Protein AF-A0AAD5QTD5-F1 (afdb_monomer_lite)

pLDDT: mean 79.54, std 21.6, range [30.56, 98.38]

Organism: Parelaphostrongylus tenuis (NCBI:txid148309)

Secondary structure (DSSP, 8-state):
--HHHHHHHHHHHHHTT----------GGGGSSGGG-----------------PPP---HHHHHHHSSSS-TTS-GGGEEEEEEEEEE-TTPPPGGG-EE-TT-BEEE--GGGTTT--TTPEEEEETTEE--SHHHHHHHHHHHHHT-S-EEEEEEEEEE--EEEE-GGG--S-TTTS-SS-EEEEEEEEE--TT-B--EEEEEETTEEEEEEE--STTBHHHHH--TT-EEEEETTEE--SHHHHHHHHHHHHH----TTS--SEEEEEEEEE-SHHHHHHHHHHHHS-----------HHHHHHHHHHTT-

InterPro domains:
  IPR040264 Uncharacterized protein T15H9.4-like [PTHR31327] (109-308)

Foldseek 3Di:
DVVVVVVVVVVCVVPPPPDDDDDDDDDPVVVPPPPPDDDDDDDDDDDDDPDDPPDPQFDVQVQQQVPAWDGPLADPVQKDKDKDKAWAAFLDDDLVQFDAHFNQFTCGDRPSPPVPDAHRWRWQDKDPDGDDTPVSVSVVRVVVNVVRHGDIIMTMTMDGNFKDWDDPVPDLFDPVQDDPDDWTKIWGKFAQYPPADCQFDWAADPQKIFTLDGHPDRRHSCVNNDDHLKIWQDKPSHGGRGPVRVVVSVCCLCPVRDPVPDHDNIITTMIIGDDDPVSVVVSVVVSPPPPPPCPPPPDPVVVVVVVVVVVVD

Radius of gyration: 24.79 Å; chains: 1; bounding box: 62×68×76 Å

Sequence (313 aa):
MDDCRAAKERMEYVLGSAQLMKTDRPTIHAWLCASLHMGKDFTECEHDTNEAAPRAQFNPLAAFEQENGLPNFIPKNLIEEHTFSIECAAEEPDTKQFKLTNGCLLVEVPVFMHPPMEFGDHIIGINDEHVEDRIHFHRLIRFLAAQKKHQRIRFTVQRVISSVPISKSRLTVPKELISKQHCDYFKNTMIFYPRSSLGTNIKSVNGKVYVMTTDNGFNSIARRAFYIGDALLSVNDTPCTSTKQASKLLLDALKTKGIKDLMAVQARVIVERPVNPAAIAIVKAVLYMKTANVMDPKMPDDVVAICKFVENV

Structure (mmCIF, N/CA/C/O backbone):
data_AF-A0AAD5QTD5-F1
#
_entry.id   AF-A0AAD5QTD5-F1
#
loop_
_atom_site.group_PDB
_atom_site.id
_atom_site.type_symbol
_atom_site.label_atom_id
_atom_site.label_alt_id
_atom_site.label_comp_id
_atom_site.label_asym_id
_atom_site.label_entity_id
_atom_site.label_seq_id
_atom_site.pdbx_PDB_ins_code
_atom_site.Cartn_x
_atom_site.Cartn_y
_atom_site.Cartn_z
_atom_site.occupancy
_atom_site.B_iso_or_equiv
_atom_site.auth_seq_id
_atom_site.auth_comp_id
_atom_site.auth_asym_id
_atom_site.auth_atom_id
_atom_site.pdbx_PDB_model_num
ATOM 1 N N . MET A 1 1 ? -11.846 -30.072 -11.469 1.00 42.34 1 MET A N 1
ATOM 2 C CA . MET A 1 1 ? -12.678 -29.043 -12.137 1.00 42.34 1 MET A CA 1
ATOM 3 C C . MET A 1 1 ? -13.457 -28.179 -11.141 1.00 42.34 1 MET A C 1
ATOM 5 O O . MET A 1 1 ? -13.936 -27.127 -11.544 1.00 42.34 1 MET A O 1
ATOM 9 N N . ASP A 1 2 ? -13.510 -28.541 -9.853 1.00 36.88 2 ASP A N 1
ATOM 10 C CA . ASP A 1 2 ? -14.234 -27.770 -8.830 1.00 36.88 2 ASP A CA 1
ATOM 11 C C . ASP A 1 2 ? -13.499 -26.511 -8.323 1.00 36.88 2 ASP A C 1
ATOM 13 O O . ASP A 1 2 ? -14.149 -25.535 -7.954 1.00 36.88 2 ASP A O 1
ATOM 17 N N . ASP A 1 3 ? -12.166 -26.445 -8.430 1.00 41.56 3 ASP A N 1
ATOM 18 C CA . ASP A 1 3 ? -11.388 -25.269 -7.993 1.00 41.56 3 ASP A CA 1
ATOM 19 C C . ASP A 1 3 ? -11.552 -24.027 -8.890 1.00 41.56 3 ASP A C 1
ATOM 21 O O . ASP A 1 3 ? -11.431 -22.891 -8.427 1.00 41.56 3 ASP A O 1
ATOM 25 N N . CYS A 1 4 ? -11.908 -24.198 -10.170 1.00 36.94 4 CYS A N 1
ATOM 26 C CA . CYS A 1 4 ? -12.161 -23.061 -11.065 1.00 36.94 4 CYS A CA 1
ATOM 27 C C . CYS A 1 4 ? -13.512 -22.379 -10.797 1.00 36.94 4 CYS A C 1
ATOM 29 O O . CYS A 1 4 ? -13.683 -21.209 -11.144 1.00 36.94 4 CYS A O 1
ATOM 31 N N . ARG A 1 5 ? -14.470 -23.072 -10.165 1.00 35.91 5 ARG A N 1
ATOM 32 C CA . ARG A 1 5 ? -15.803 -22.516 -9.882 1.00 35.91 5 ARG A CA 1
ATOM 33 C C . ARG A 1 5 ? -15.760 -21.539 -8.706 1.00 35.91 5 ARG A C 1
ATOM 35 O O . ARG A 1 5 ? -16.307 -20.445 -8.808 1.00 35.91 5 ARG A O 1
ATOM 42 N N . ALA A 1 6 ? -14.993 -21.873 -7.667 1.00 43.75 6 ALA A N 1
ATOM 43 C CA . ALA A 1 6 ? -14.772 -21.006 -6.509 1.00 43.75 6 ALA A CA 1
ATOM 44 C C . ALA A 1 6 ? -13.969 -19.733 -6.855 1.00 43.75 6 ALA A C 1
ATOM 46 O O . ALA A 1 6 ? -14.203 -18.669 -6.282 1.00 43.75 6 ALA A O 1
ATOM 47 N N . ALA A 1 7 ? -13.045 -19.812 -7.820 1.00 39.84 7 ALA A N 1
ATOM 48 C CA . ALA A 1 7 ? -12.311 -18.644 -8.314 1.00 39.84 7 ALA A CA 1
ATOM 49 C C . ALA A 1 7 ? -13.196 -17.708 -9.162 1.00 39.84 7 ALA A C 1
ATOM 51 O O . ALA A 1 7 ? -13.079 -16.486 -9.057 1.00 39.84 7 ALA A O 1
ATOM 52 N N . LYS A 1 8 ? -14.126 -18.265 -9.951 1.00 35.66 8 LYS A N 1
ATOM 53 C CA . LYS A 1 8 ? -15.055 -17.489 -10.785 1.00 35.66 8 LYS A CA 1
ATOM 54 C C . LYS A 1 8 ? -16.106 -16.742 -9.951 1.00 35.66 8 LYS A C 1
ATOM 56 O O . LYS A 1 8 ? -16.348 -15.565 -10.207 1.00 35.66 8 LYS A O 1
ATOM 61 N N . GLU A 1 9 ? -16.628 -17.359 -8.888 1.00 41.44 9 GLU A N 1
ATOM 62 C CA . GLU A 1 9 ? -17.546 -16.697 -7.941 1.00 41.44 9 GLU A CA 1
ATOM 63 C C . GLU A 1 9 ? -16.862 -15.578 -7.128 1.00 41.44 9 GLU A C 1
ATOM 65 O O . GLU A 1 9 ? -17.495 -14.578 -6.790 1.00 41.44 9 GLU A O 1
ATOM 70 N N . ARG A 1 10 ? -15.545 -15.677 -6.876 1.00 46.78 10 ARG A N 1
ATOM 71 C CA . ARG A 1 10 ? -14.758 -14.589 -6.261 1.00 46.78 10 ARG A CA 1
ATOM 72 C C . ARG A 1 10 ? -14.540 -13.394 -7.198 1.00 46.78 10 ARG A C 1
ATOM 74 O O . ARG A 1 10 ? -14.437 -12.272 -6.708 1.00 46.78 10 ARG A O 1
ATOM 81 N N . MET A 1 11 ? -14.490 -13.608 -8.516 1.00 33.88 11 MET A N 1
ATOM 82 C CA . MET A 1 11 ? -14.317 -12.538 -9.512 1.00 33.88 11 MET A CA 1
ATOM 83 C C . MET A 1 11 ? -15.629 -11.821 -9.859 1.00 33.88 11 MET A C 1
ATOM 85 O O . MET A 1 11 ? -15.632 -10.596 -9.978 1.00 33.88 11 MET A O 1
ATOM 89 N N . GLU A 1 12 ? -16.755 -12.535 -9.961 1.00 36.38 12 GLU A N 1
ATOM 90 C CA . GLU A 1 12 ? -18.066 -11.909 -10.225 1.00 36.38 12 GLU A CA 1
ATOM 91 C C . GLU A 1 12 ? -18.536 -11.010 -9.062 1.00 36.38 12 GLU A C 1
ATOM 93 O O . GLU A 1 12 ? -19.247 -10.027 -9.282 1.00 36.38 12 GLU A O 1
ATOM 98 N N . TYR A 1 13 ? -18.035 -11.244 -7.843 1.00 41.19 13 TYR A N 1
ATOM 99 C CA . TYR A 1 13 ? -18.258 -10.370 -6.687 1.00 41.19 13 TYR A CA 1
ATOM 100 C C . TYR A 1 13 ? -17.618 -8.972 -6.828 1.00 41.19 13 TYR A C 1
ATOM 102 O O . TYR A 1 13 ? -18.103 -8.011 -6.233 1.00 41.19 13 TYR A O 1
ATOM 110 N N . VAL A 1 14 ? -16.556 -8.829 -7.632 1.00 40.50 14 VAL A N 1
ATOM 111 C CA . VAL A 1 14 ? -15.833 -7.553 -7.811 1.00 40.50 14 VAL A CA 1
ATOM 112 C C . VAL A 1 14 ? -16.512 -6.647 -8.847 1.00 40.50 14 VAL A C 1
ATOM 114 O O . VAL A 1 14 ? -16.428 -5.426 -8.741 1.00 40.50 14 VAL A O 1
ATOM 117 N N . LEU A 1 15 ? -17.226 -7.217 -9.823 1.00 33.16 15 LEU A N 1
ATOM 118 C CA . LEU A 1 15 ? -17.784 -6.459 -10.952 1.00 33.16 15 LEU A CA 1
ATOM 119 C C . LEU A 1 15 ? -19.276 -6.111 -10.800 1.00 33.16 15 LEU A C 1
ATOM 121 O O . LEU A 1 15 ? -19.741 -5.156 -11.415 1.00 33.16 15 LEU A O 1
ATOM 125 N N . GLY A 1 16 ? -20.027 -6.818 -9.948 1.00 30.56 16 GLY A N 1
ATOM 126 C CA . GLY A 1 16 ? -21.487 -6.665 -9.841 1.00 30.56 16 GLY A CA 1
ATOM 127 C C . GLY A 1 16 ? -22.017 -5.474 -9.026 1.00 30.56 16 GLY A C 1
ATOM 128 O O . GLY A 1 16 ? -23.229 -5.335 -8.906 1.00 30.56 16 GLY A O 1
ATOM 129 N N . SER A 1 17 ? -21.164 -4.625 -8.439 1.00 39.06 17 SER A N 1
ATOM 130 C CA . SER A 1 17 ? -21.612 -3.544 -7.528 1.00 39.06 17 SER A CA 1
ATOM 131 C C . SER A 1 17 ? -21.347 -2.120 -8.033 1.00 39.06 17 SER A C 1
ATOM 133 O O . SER A 1 17 ? -21.589 -1.152 -7.315 1.00 39.06 17 SER A O 1
ATOM 135 N N . ALA A 1 18 ? -20.873 -1.959 -9.269 1.00 34.91 18 ALA A N 1
ATOM 136 C CA . ALA A 1 18 ? -20.603 -0.650 -9.857 1.00 34.91 18 ALA A CA 1
ATOM 137 C C . ALA A 1 18 ? -21.862 -0.039 -10.502 1.00 34.91 18 ALA A C 1
ATOM 139 O O . ALA A 1 18 ? -21.891 0.216 -11.702 1.00 34.91 18 ALA A O 1
ATOM 140 N N . GLN A 1 19 ? -22.911 0.232 -9.719 1.00 35.88 19 GLN A N 1
ATOM 141 C CA . GLN A 1 19 ? -23.991 1.102 -10.189 1.00 35.88 19 GLN A CA 1
ATOM 142 C C . GLN A 1 19 ? -24.586 1.949 -9.057 1.00 35.88 19 GLN A C 1
ATOM 144 O O . GLN A 1 19 ? -25.133 1.433 -8.090 1.00 35.88 19 GLN A O 1
ATOM 149 N N . LEU A 1 20 ? -24.500 3.270 -9.263 1.00 36.88 20 LEU A N 1
ATOM 150 C CA . LEU A 1 20 ? -25.150 4.373 -8.543 1.00 36.88 20 LEU A CA 1
ATOM 151 C C . LEU A 1 20 ? -24.759 4.603 -7.071 1.00 36.88 20 LEU A C 1
ATOM 153 O O . LEU A 1 20 ? -25.247 3.933 -6.175 1.00 36.88 20 LEU A O 1
ATOM 157 N N . MET A 1 21 ? -24.026 5.695 -6.820 1.00 31.03 21 MET A N 1
ATOM 158 C CA . MET A 1 21 ? -24.564 6.922 -6.199 1.00 31.03 21 MET A CA 1
ATOM 159 C C . MET A 1 21 ? -23.540 8.059 -6.376 1.00 31.03 21 MET A C 1
ATOM 161 O O . MET A 1 21 ? -22.492 8.071 -5.736 1.00 31.03 21 MET A O 1
ATOM 165 N N . LYS A 1 22 ? -23.834 9.027 -7.254 1.00 32.56 22 LYS A N 1
ATOM 166 C CA . LYS A 1 22 ? -23.166 10.335 -7.237 1.00 32.56 22 LYS A CA 1
ATOM 167 C C . LYS A 1 22 ? -23.837 11.157 -6.142 1.00 32.56 22 LYS A C 1
ATOM 169 O O . LYS A 1 22 ? -24.983 11.563 -6.304 1.00 32.56 22 LYS A O 1
ATOM 174 N N . THR A 1 23 ? -23.148 11.376 -5.032 1.00 33.31 23 THR A N 1
ATOM 175 C CA . THR A 1 23 ? -23.529 12.404 -4.060 1.00 33.31 23 THR A CA 1
ATOM 176 C C . THR A 1 23 ? -22.370 13.371 -3.919 1.00 33.31 23 THR A C 1
ATOM 178 O O . THR A 1 23 ? -21.288 12.962 -3.496 1.00 33.31 23 THR A O 1
ATOM 181 N N . ASP A 1 24 ? -22.614 14.632 -4.264 1.00 37.06 24 ASP A N 1
ATOM 182 C CA . ASP A 1 24 ? -21.706 15.746 -4.016 1.00 37.06 24 ASP A CA 1
ATOM 183 C C . ASP A 1 24 ? -21.411 15.854 -2.519 1.00 37.06 24 ASP A C 1
ATOM 185 O O . ASP A 1 24 ? -22.296 16.167 -1.718 1.00 37.06 24 ASP A O 1
ATOM 189 N N . ARG A 1 25 ? -20.163 15.573 -2.130 1.00 39.91 25 ARG A N 1
ATOM 190 C CA . ARG A 1 25 ? -19.614 15.904 -0.809 1.00 39.91 25 ARG A CA 1
ATOM 191 C C . ARG A 1 25 ? -18.134 16.270 -0.926 1.00 39.91 25 ARG A C 1
ATOM 193 O O . ARG A 1 25 ? -17.429 15.684 -1.747 1.00 39.91 25 ARG A O 1
ATOM 200 N N . PRO A 1 26 ? -17.662 17.228 -0.112 1.00 33.84 26 PRO A N 1
ATOM 201 C CA . PRO A 1 26 ? -16.348 17.827 -0.276 1.00 33.84 26 PRO A CA 1
ATOM 202 C C . PRO A 1 26 ? -15.245 16.808 0.015 1.00 33.84 26 PRO A C 1
ATOM 204 O O . PRO A 1 26 ? -15.161 16.229 1.098 1.00 33.84 26 PRO A O 1
ATOM 207 N N . THR A 1 27 ? -14.386 16.596 -0.975 1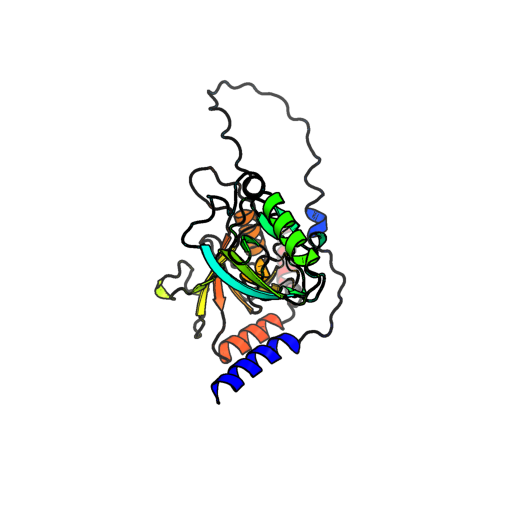.00 40.06 27 THR A N 1
ATOM 208 C CA . THR A 1 27 ? -13.158 15.816 -0.870 1.00 40.06 27 THR A CA 1
ATOM 209 C C . THR A 1 27 ? -12.186 16.501 0.093 1.00 40.06 27 THR A C 1
ATOM 211 O O . THR A 1 27 ? -11.959 17.709 0.032 1.00 40.06 27 THR A O 1
ATOM 214 N N . ILE A 1 28 ? -11.532 15.701 0.941 1.00 42.94 28 ILE A N 1
ATOM 215 C CA . ILE A 1 28 ? -10.491 16.093 1.919 1.00 42.94 28 ILE A CA 1
ATOM 216 C C . ILE A 1 28 ? -9.299 16.842 1.267 1.00 42.94 28 ILE A C 1
ATOM 218 O O . ILE A 1 28 ? -8.482 17.458 1.950 1.00 42.94 28 ILE A O 1
ATOM 222 N N . HIS A 1 29 ? -9.234 16.872 -0.066 1.00 38.50 29 HIS A N 1
ATOM 223 C CA . HIS A 1 29 ? -8.245 17.595 -0.860 1.00 38.50 29 HIS A CA 1
ATOM 224 C C . HIS A 1 29 ? -8.233 19.118 -0.606 1.00 38.50 29 HIS A C 1
ATOM 226 O O . HIS A 1 29 ? -7.180 19.741 -0.715 1.00 38.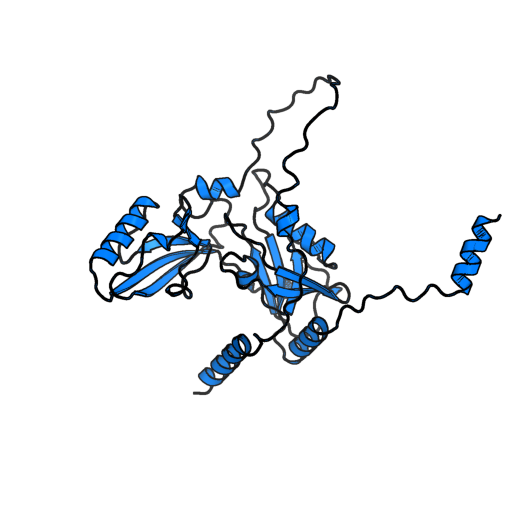50 29 HIS A O 1
ATOM 232 N N . ALA A 1 30 ? -9.361 19.722 -0.205 1.00 35.62 30 ALA A N 1
ATOM 233 C CA . ALA A 1 30 ? -9.441 21.167 0.042 1.00 35.62 30 ALA A CA 1
ATOM 234 C C . ALA A 1 30 ? -8.738 21.627 1.337 1.00 35.62 30 ALA A C 1
ATOM 236 O O . ALA A 1 30 ? -8.429 22.807 1.480 1.00 35.62 30 ALA A O 1
ATOM 237 N N . TRP A 1 31 ? -8.440 20.718 2.272 1.00 33.28 31 TRP A N 1
ATOM 238 C CA . TRP A 1 31 ? -7.802 21.076 3.546 1.00 33.28 31 TRP A CA 1
ATOM 239 C C . TRP A 1 31 ? -6.268 21.029 3.506 1.00 33.28 31 TRP A C 1
ATOM 241 O O . TRP A 1 31 ? -5.619 21.621 4.363 1.00 33.28 31 TRP A O 1
ATOM 251 N N . LEU A 1 32 ? -5.661 20.370 2.510 1.00 34.44 32 LEU A N 1
ATOM 252 C CA . LEU A 1 32 ? -4.199 20.239 2.442 1.00 34.44 32 LEU A CA 1
ATOM 253 C C . LEU A 1 32 ? -3.484 21.492 1.902 1.00 34.44 32 LEU A C 1
ATOM 255 O O . LEU A 1 32 ? -2.309 21.683 2.202 1.00 34.44 32 LEU A O 1
ATOM 259 N N . CYS A 1 33 ? -4.166 22.357 1.142 1.00 34.28 33 CYS A N 1
ATOM 260 C CA . CYS A 1 33 ? -3.546 23.551 0.549 1.00 34.28 33 CYS A CA 1
ATOM 261 C C . CYS A 1 33 ? -3.582 24.800 1.449 1.00 34.28 33 CYS A C 1
ATOM 263 O O . CYS A 1 33 ? -2.821 25.731 1.208 1.00 34.28 33 CYS A O 1
ATOM 265 N N . ALA A 1 34 ? -4.419 24.837 2.492 1.00 31.94 34 ALA A N 1
ATOM 266 C CA . ALA A 1 34 ? -4.637 26.054 3.283 1.00 31.94 34 ALA A CA 1
ATOM 267 C C . ALA A 1 34 ? -3.652 26.255 4.457 1.00 31.94 34 ALA A C 1
ATOM 269 O O . ALA A 1 34 ? -3.554 27.358 4.984 1.00 31.94 34 ALA A O 1
ATOM 270 N N . SER A 1 35 ? -2.887 25.238 4.870 1.00 35.53 35 SER A N 1
ATOM 271 C CA . SER A 1 35 ? -2.059 25.314 6.092 1.00 35.53 35 SER A CA 1
ATOM 272 C C . SER A 1 35 ? -0.591 25.720 5.879 1.00 35.53 35 SER A C 1
ATOM 274 O O . SER A 1 35 ? 0.223 25.520 6.773 1.00 35.53 35 SER A O 1
ATOM 276 N N . LEU A 1 36 ? -0.233 26.293 4.723 1.00 35.50 36 LEU A N 1
ATOM 277 C CA . LEU A 1 36 ? 1.151 26.697 4.408 1.00 35.50 36 LEU A CA 1
ATOM 278 C C . LEU A 1 36 ? 1.425 28.213 4.476 1.00 35.50 36 LEU A C 1
ATOM 280 O O . LEU A 1 36 ? 2.530 28.623 4.147 1.00 35.50 36 LEU A O 1
ATOM 284 N N . HIS A 1 37 ? 0.473 29.050 4.907 1.00 38.72 37 HIS A N 1
ATOM 285 C CA . HIS A 1 37 ? 0.640 30.515 4.900 1.00 38.72 37 HIS A CA 1
ATOM 286 C C . HIS A 1 37 ? 0.104 31.217 6.156 1.00 38.72 37 HIS A C 1
ATOM 288 O O . HIS A 1 37 ? -0.761 32.076 6.044 1.00 38.72 37 HIS A O 1
ATOM 294 N N . MET A 1 38 ? 0.633 30.913 7.345 1.00 31.89 38 MET A N 1
ATOM 295 C CA . MET A 1 38 ? 0.585 31.869 8.463 1.00 31.89 38 MET A CA 1
ATOM 296 C C . MET A 1 38 ? 1.854 31.779 9.304 1.00 31.89 38 MET A C 1
ATOM 298 O O . MET A 1 38 ? 1.998 30.913 10.160 1.00 31.89 38 MET A O 1
ATOM 302 N N . GLY A 1 39 ? 2.774 32.701 9.040 1.00 36.00 39 GLY A N 1
ATOM 303 C CA . GLY A 1 39 ? 3.757 33.143 10.014 1.00 36.00 39 GLY A CA 1
ATOM 304 C C . GLY A 1 39 ? 3.553 34.634 10.241 1.00 36.00 39 GLY A C 1
ATOM 305 O O . GLY A 1 39 ? 3.485 35.374 9.261 1.00 36.00 39 GLY A O 1
ATOM 306 N N . LYS A 1 40 ? 3.438 35.052 11.503 1.00 37.09 40 LYS A N 1
ATOM 307 C CA . LYS A 1 40 ? 4.350 36.006 12.150 1.00 37.09 40 LYS A CA 1
ATOM 308 C C . LYS A 1 40 ? 3.841 36.446 13.527 1.00 37.09 40 LYS A C 1
ATOM 310 O O . LYS A 1 40 ? 2.644 36.460 13.783 1.00 37.09 40 LYS A O 1
ATOM 315 N N . ASP A 1 41 ? 4.837 36.821 14.323 1.00 36.88 41 ASP A N 1
ATOM 316 C CA . ASP A 1 41 ? 4.824 37.636 15.537 1.00 36.88 41 ASP A CA 1
ATOM 317 C C . ASP A 1 41 ? 4.538 36.923 16.859 1.00 36.88 41 ASP A C 1
ATOM 319 O O . ASP A 1 41 ? 3.401 36.815 17.298 1.00 36.88 41 ASP A O 1
ATOM 323 N N . PHE A 1 42 ? 5.619 36.522 17.538 1.00 36.09 42 PHE A N 1
ATOM 324 C CA . PHE A 1 42 ? 5.712 36.622 18.994 1.00 36.09 42 PHE A CA 1
ATOM 325 C C . PHE A 1 42 ? 7.161 36.911 19.416 1.00 36.09 42 PHE A C 1
ATOM 327 O O . PHE A 1 42 ? 8.108 36.307 18.917 1.00 36.09 42 PHE A O 1
ATOM 334 N N . THR A 1 43 ? 7.274 37.906 20.289 1.00 37.50 43 THR A N 1
ATOM 335 C CA . THR A 1 43 ? 8.460 38.593 20.812 1.00 37.50 43 THR A CA 1
ATOM 336 C C . THR A 1 43 ? 9.349 37.740 21.719 1.00 37.50 43 THR A C 1
ATOM 338 O O . THR A 1 43 ? 8.873 36.855 22.427 1.00 37.50 43 THR A O 1
ATOM 341 N N . GLU A 1 44 ? 10.638 38.081 21.689 1.00 38.25 44 GLU A N 1
ATOM 342 C CA . GLU A 1 44 ? 11.777 37.494 22.399 1.00 38.25 44 GLU A CA 1
ATOM 343 C C . GLU A 1 44 ? 11.655 37.547 23.932 1.00 38.25 44 GLU A C 1
ATOM 345 O O . GLU A 1 44 ? 11.343 38.586 24.509 1.00 38.25 44 GLU A O 1
ATOM 350 N N . CYS A 1 45 ? 12.006 36.433 24.580 1.00 34.34 45 CYS A N 1
ATOM 351 C CA . CYS A 1 45 ? 12.546 36.393 25.938 1.00 34.34 45 CYS A CA 1
ATOM 352 C C . CYS A 1 45 ? 13.800 35.511 25.888 1.00 34.34 45 CYS A C 1
ATOM 354 O O . CYS A 1 45 ? 13.702 34.305 25.658 1.00 34.34 45 CYS A O 1
ATOM 356 N N . GLU A 1 46 ? 14.971 36.124 26.058 1.00 44.59 46 GLU A N 1
ATOM 357 C CA . GLU A 1 46 ? 16.263 35.442 26.109 1.00 44.59 46 GLU A CA 1
ATOM 358 C C . GLU A 1 46 ? 16.376 34.598 27.386 1.00 44.59 46 GLU A C 1
ATOM 360 O O . GLU A 1 46 ? 16.281 35.109 28.502 1.00 44.59 46 GLU A O 1
ATOM 365 N N . HIS A 1 47 ? 16.613 33.297 27.219 1.00 39.50 47 HIS A N 1
ATOM 366 C CA . HIS A 1 47 ? 17.132 32.439 28.276 1.00 39.50 47 HIS A CA 1
ATOM 367 C C . HIS A 1 47 ? 18.235 31.546 27.703 1.00 39.50 47 HIS A C 1
ATOM 369 O O . HIS A 1 47 ? 17.986 30.705 26.839 1.00 39.50 47 HIS A O 1
ATOM 375 N N . ASP A 1 48 ? 19.450 31.737 28.221 1.00 49.09 48 ASP A N 1
ATOM 376 C CA . ASP A 1 48 ? 20.618 30.890 27.994 1.00 49.09 48 ASP A CA 1
ATOM 377 C C . ASP A 1 48 ? 20.304 29.419 28.289 1.00 49.09 48 ASP A C 1
ATOM 379 O O . ASP A 1 48 ? 20.178 29.007 29.445 1.00 49.09 48 ASP A O 1
ATOM 383 N N . THR A 1 49 ? 20.248 28.599 27.241 1.00 43.72 49 THR A N 1
ATOM 384 C CA . THR A 1 49 ? 20.465 27.156 27.350 1.00 43.72 49 THR A CA 1
ATOM 385 C C . THR A 1 49 ? 21.307 26.690 26.167 1.00 43.72 49 THR A C 1
ATOM 387 O O . THR A 1 49 ? 21.082 27.089 25.030 1.00 43.72 49 THR A O 1
ATOM 390 N N . ASN A 1 50 ? 22.311 25.854 26.449 1.00 52.56 50 ASN A N 1
ATOM 391 C CA . ASN A 1 50 ? 23.092 25.117 25.457 1.00 52.56 50 ASN A CA 1
ATOM 392 C C . ASN A 1 50 ? 22.151 24.223 24.629 1.00 52.56 50 ASN A C 1
ATOM 394 O O . ASN A 1 50 ? 21.939 23.051 24.948 1.00 52.56 50 ASN A O 1
ATOM 398 N N . GLU A 1 51 ? 21.555 24.788 23.585 1.00 47.09 51 GLU A N 1
ATOM 399 C CA . GLU A 1 51 ? 20.640 24.098 22.691 1.00 47.09 51 GLU A CA 1
ATOM 400 C C . GLU A 1 51 ? 21.473 23.344 21.648 1.00 47.09 51 GLU A C 1
ATOM 402 O O . GLU A 1 51 ? 22.055 23.917 20.725 1.00 47.09 51 GLU A O 1
ATOM 407 N N . ALA A 1 52 ? 21.603 22.028 21.838 1.00 57.03 52 ALA A N 1
ATOM 408 C CA . ALA A 1 52 ? 22.176 21.147 20.829 1.00 57.03 52 ALA A CA 1
ATOM 409 C C . ALA A 1 52 ? 21.470 21.413 19.492 1.00 57.03 52 ALA A C 1
ATOM 411 O O . ALA A 1 52 ? 20.242 21.344 19.437 1.00 57.03 52 ALA A O 1
ATOM 412 N N . ALA A 1 53 ? 22.248 21.716 18.443 1.00 52.66 53 ALA A N 1
ATOM 413 C CA . ALA A 1 53 ? 21.733 22.092 17.129 1.00 52.66 53 ALA A CA 1
ATOM 414 C C . ALA A 1 53 ? 20.520 21.225 16.743 1.00 52.66 53 ALA A C 1
ATOM 416 O O . ALA A 1 53 ? 20.613 19.990 16.832 1.00 52.66 53 ALA A O 1
ATOM 417 N N . PRO A 1 54 ? 19.385 21.833 16.345 1.00 55.28 54 PRO A N 1
ATOM 418 C CA . PRO A 1 54 ? 18.153 21.102 16.104 1.00 55.28 54 PRO A CA 1
ATOM 419 C C . PRO A 1 54 ? 18.425 19.975 15.110 1.00 55.28 54 PRO A C 1
ATOM 421 O O . PRO A 1 54 ? 18.865 20.204 13.980 1.00 55.28 54 PRO A O 1
ATOM 424 N N . ARG A 1 55 ? 18.220 18.728 15.557 1.00 57.06 55 ARG A N 1
ATOM 425 C CA . ARG A 1 55 ? 18.447 17.538 14.730 1.00 57.06 55 ARG A CA 1
ATOM 426 C C . ARG A 1 55 ? 17.640 17.701 13.443 1.00 57.06 55 ARG A C 1
ATOM 428 O O . ARG A 1 55 ? 16.424 17.872 13.502 1.00 57.06 55 ARG A O 1
ATOM 435 N N . ALA A 1 56 ? 18.326 17.652 12.299 1.00 59.62 56 ALA A N 1
ATOM 436 C CA . ALA A 1 56 ? 17.716 17.849 10.989 1.00 59.62 56 ALA A CA 1
ATOM 437 C C . ALA A 1 56 ? 16.442 17.001 10.849 1.00 59.62 56 ALA A C 1
ATOM 439 O O . ALA A 1 56 ? 16.465 15.779 11.021 1.00 59.62 56 ALA A O 1
ATOM 440 N N . GLN A 1 57 ? 15.327 17.673 10.569 1.00 65.94 57 GLN A N 1
ATOM 441 C CA . GLN A 1 57 ? 14.010 17.060 10.486 1.00 65.94 57 GLN A CA 1
ATOM 442 C C . GLN A 1 57 ? 13.979 16.078 9.302 1.00 65.94 57 GLN A C 1
ATOM 444 O O . GLN A 1 57 ? 14.105 16.489 8.149 1.00 65.94 57 GLN A O 1
ATOM 449 N N . PHE A 1 58 ? 13.823 14.778 9.566 1.00 71.81 58 PHE A N 1
ATOM 450 C CA . PHE A 1 58 ? 13.773 13.763 8.511 1.00 71.81 58 PHE A CA 1
ATOM 451 C C . PHE A 1 58 ? 12.510 13.940 7.655 1.00 71.81 58 PHE A C 1
ATOM 453 O O . PHE A 1 58 ? 11.393 13.922 8.173 1.00 71.81 58 PHE A O 1
ATOM 460 N N . ASN A 1 59 ? 12.672 14.118 6.341 1.00 77.88 59 ASN A N 1
ATOM 461 C CA . ASN A 1 59 ? 11.554 14.163 5.402 1.00 77.88 59 ASN A CA 1
ATOM 462 C C . ASN A 1 59 ? 11.488 12.848 4.605 1.00 77.88 59 ASN A C 1
ATOM 464 O O . ASN A 1 59 ? 12.275 12.671 3.675 1.00 77.88 59 ASN A O 1
ATOM 468 N N . PRO A 1 60 ? 10.541 11.946 4.902 1.00 75.69 60 PRO A N 1
ATOM 469 C CA . PRO A 1 60 ? 10.458 10.653 4.221 1.00 75.69 60 PRO A CA 1
ATOM 470 C C . PRO A 1 60 ? 10.154 10.751 2.731 1.00 75.69 60 PRO A C 1
ATOM 472 O O . PRO A 1 60 ? 10.588 9.905 1.960 1.00 75.69 60 PRO A O 1
ATOM 475 N N . LEU A 1 61 ? 9.426 11.787 2.308 1.00 81.19 61 LEU A N 1
ATOM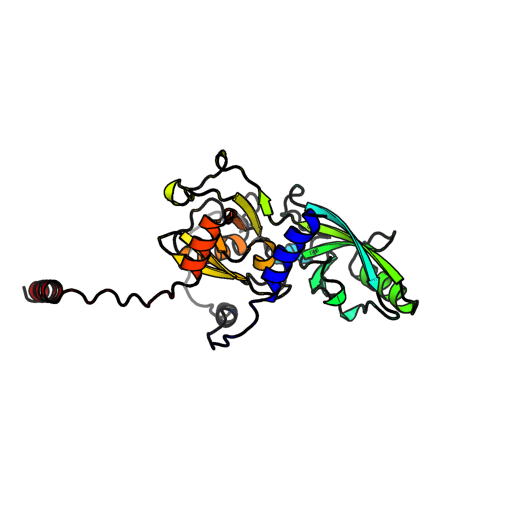 476 C CA . LEU A 1 61 ? 9.145 11.995 0.890 1.00 81.19 61 LEU A CA 1
ATOM 477 C C . LEU A 1 61 ? 10.408 12.388 0.124 1.00 81.19 61 LEU A C 1
ATOM 479 O O . LEU A 1 61 ? 10.543 12.027 -1.038 1.00 81.19 61 LEU A O 1
ATOM 483 N N . ALA A 1 62 ? 11.345 13.080 0.779 1.00 84.25 62 ALA A N 1
ATOM 484 C CA . ALA A 1 62 ? 12.627 13.418 0.173 1.00 84.25 62 ALA A CA 1
ATOM 485 C C . ALA A 1 62 ? 13.515 12.178 -0.007 1.00 84.25 62 ALA A C 1
ATOM 487 O O . ALA A 1 62 ? 14.241 12.102 -0.992 1.00 84.25 62 ALA A O 1
ATOM 488 N N . ALA A 1 63 ? 13.416 11.187 0.887 1.00 85.50 63 ALA A N 1
ATOM 489 C CA . ALA A 1 63 ? 14.175 9.941 0.777 1.00 85.50 63 ALA A CA 1
ATOM 490 C C . ALA A 1 63 ? 13.872 9.189 -0.532 1.00 85.50 63 ALA A C 1
ATOM 492 O O . ALA A 1 63 ? 14.789 8.695 -1.172 1.00 85.50 63 ALA A O 1
ATOM 493 N N . PHE A 1 64 ? 12.618 9.191 -0.998 1.00 85.06 64 PHE A N 1
ATOM 494 C CA . PHE A 1 64 ? 12.233 8.586 -2.284 1.00 85.06 64 PHE A CA 1
ATOM 495 C C . PHE A 1 64 ? 12.822 9.277 -3.527 1.00 85.06 64 PHE A C 1
ATOM 497 O O . PHE A 1 64 ? 12.818 8.691 -4.611 1.00 85.06 64 PHE A O 1
ATOM 504 N N . GLU A 1 65 ? 13.285 10.520 -3.387 1.00 84.06 65 GLU A N 1
ATOM 505 C CA . GLU A 1 65 ? 13.917 11.288 -4.466 1.00 84.06 65 GLU A CA 1
ATOM 506 C C . GLU A 1 65 ? 15.450 11.306 -4.368 1.00 84.06 65 GLU A C 1
ATOM 508 O O . GLU A 1 65 ? 16.115 11.572 -5.369 1.00 84.06 65 GLU A O 1
ATOM 513 N N . GLN A 1 66 ? 15.999 11.065 -3.172 1.00 86.44 66 GLN A N 1
ATOM 514 C CA . GLN A 1 66 ? 17.434 11.127 -2.870 1.00 86.44 66 GLN A CA 1
ATOM 515 C C . GLN A 1 66 ? 18.106 9.753 -2.865 1.00 86.44 66 GLN A C 1
ATOM 517 O O . GLN A 1 66 ? 19.279 9.647 -3.213 1.00 86.44 66 GLN A O 1
ATOM 522 N N . GLU A 1 67 ? 17.392 8.718 -2.427 1.00 87.12 67 GLU A N 1
ATOM 523 C CA . GLU A 1 67 ? 17.916 7.360 -2.347 1.00 87.12 67 GLU A CA 1
ATOM 524 C C . GLU A 1 67 ? 17.655 6.611 -3.659 1.00 87.12 67 GLU A C 1
ATOM 526 O O . GLU A 1 67 ? 16.609 6.766 -4.295 1.00 87.12 67 GLU A O 1
ATOM 531 N N . ASN A 1 68 ? 18.611 5.774 -4.059 1.00 86.50 68 ASN A N 1
ATOM 532 C CA . ASN A 1 68 ? 18.436 4.882 -5.197 1.00 86.50 68 ASN A CA 1
ATOM 533 C C . ASN A 1 68 ? 17.582 3.684 -4.762 1.00 86.50 68 ASN A C 1
ATOM 535 O O . ASN A 1 68 ? 17.991 2.907 -3.897 1.00 86.50 68 ASN A O 1
ATOM 539 N N . GLY A 1 69 ? 16.411 3.531 -5.377 1.00 89.00 69 GLY A N 1
ATOM 540 C CA . GLY A 1 69 ? 15.477 2.443 -5.112 1.00 89.00 69 GLY A CA 1
ATOM 541 C C . GLY A 1 69 ? 14.520 2.684 -3.948 1.00 89.00 69 GLY A C 1
ATOM 542 O O . GLY A 1 69 ? 14.071 3.803 -3.694 1.00 89.00 69 GLY A O 1
ATOM 543 N N . LEU A 1 70 ? 14.149 1.599 -3.260 1.00 91.06 70 LEU A N 1
ATOM 544 C CA . LEU A 1 70 ? 13.315 1.669 -2.060 1.00 91.06 70 LEU A CA 1
ATOM 545 C C . LEU A 1 70 ? 14.127 2.260 -0.893 1.00 91.06 70 LEU A C 1
ATOM 547 O O . LEU A 1 70 ? 15.204 1.741 -0.597 1.00 91.06 70 LEU A O 1
ATOM 551 N N . PRO A 1 71 ? 13.614 3.289 -0.193 1.00 89.62 71 PRO A N 1
ATOM 552 C CA . PRO A 1 71 ? 14.339 3.914 0.904 1.00 89.62 71 PRO A CA 1
ATOM 553 C C . PRO A 1 71 ? 14.708 2.960 2.039 1.00 89.62 71 PRO A C 1
ATOM 555 O O . PRO A 1 71 ? 13.940 2.068 2.407 1.00 89.62 71 PRO A O 1
ATOM 558 N N . ASN A 1 72 ? 15.831 3.239 2.696 1.00 87.81 72 ASN A N 1
ATOM 559 C CA . ASN A 1 72 ? 16.384 2.423 3.779 1.00 87.81 72 ASN A CA 1
ATOM 560 C C . ASN A 1 72 ? 15.486 2.329 5.022 1.00 87.81 72 ASN A C 1
ATOM 562 O O . ASN A 1 72 ? 15.647 1.420 5.837 1.00 87.81 72 ASN A O 1
ATOM 566 N N . PHE A 1 73 ? 14.529 3.249 5.188 1.00 84.50 73 PHE A N 1
ATOM 567 C CA . PHE A 1 73 ? 13.561 3.174 6.284 1.00 84.50 73 PHE A CA 1
ATOM 568 C C . PHE A 1 73 ? 12.542 2.037 6.103 1.00 84.50 73 PHE A C 1
ATOM 570 O O . PHE A 1 73 ? 11.845 1.687 7.061 1.00 84.50 73 PHE A O 1
ATOM 577 N N . ILE A 1 74 ? 12.427 1.479 4.892 1.00 88.75 74 ILE A N 1
ATOM 578 C CA . ILE A 1 74 ? 11.577 0.329 4.597 1.00 88.75 74 ILE A CA 1
ATOM 579 C C . ILE A 1 74 ? 12.334 -0.939 5.014 1.00 88.75 74 ILE A C 1
ATOM 581 O O . ILE A 1 74 ? 13.404 -1.226 4.474 1.00 88.75 74 ILE A O 1
ATOM 585 N N . PRO A 1 75 ? 11.809 -1.728 5.967 1.00 88.06 75 PRO A N 1
ATOM 586 C CA . PRO A 1 75 ? 12.477 -2.948 6.397 1.00 88.06 75 PRO A CA 1
ATOM 587 C C . PRO A 1 75 ? 12.645 -3.936 5.238 1.00 88.06 75 PRO A C 1
ATOM 589 O O . PRO A 1 75 ? 11.672 -4.290 4.576 1.00 88.06 75 PRO A O 1
ATOM 592 N N . LYS A 1 76 ? 13.868 -4.439 5.032 1.00 90.44 76 LYS A N 1
ATOM 593 C CA . LYS A 1 76 ? 14.189 -5.371 3.933 1.00 90.44 76 LYS A CA 1
ATOM 594 C C . LYS A 1 76 ? 13.377 -6.667 3.974 1.00 90.44 76 LYS A C 1
ATOM 596 O O . LYS A 1 76 ? 13.091 -7.242 2.937 1.00 90.44 76 LYS A O 1
ATOM 601 N N . ASN A 1 77 ? 12.964 -7.104 5.163 1.00 90.56 77 ASN A N 1
ATOM 602 C CA . ASN A 1 77 ? 12.111 -8.280 5.339 1.00 90.56 77 ASN A CA 1
ATOM 603 C C . ASN A 1 77 ? 10.652 -8.060 4.893 1.00 90.56 77 ASN A C 1
ATOM 605 O O . ASN A 1 77 ? 9.849 -8.981 4.995 1.00 90.56 77 ASN A O 1
ATOM 609 N N . LEU A 1 78 ? 10.296 -6.839 4.486 1.00 91.81 78 LEU A N 1
ATOM 610 C CA . LEU A 1 78 ? 9.007 -6.495 3.891 1.00 91.81 78 LEU A CA 1
ATOM 611 C C . LEU A 1 78 ? 9.134 -6.214 2.391 1.00 91.81 78 LEU A C 1
ATOM 613 O O . LEU A 1 78 ? 8.226 -5.615 1.827 1.00 91.81 78 LEU A O 1
ATOM 617 N N . ILE A 1 79 ? 10.245 -6.586 1.754 1.00 95.19 79 ILE A N 1
ATOM 618 C CA . ILE A 1 79 ? 10.475 -6.387 0.323 1.00 95.19 79 ILE A CA 1
ATOM 619 C C . ILE A 1 79 ? 10.574 -7.758 -0.340 1.00 95.19 79 ILE A C 1
ATOM 621 O O . ILE A 1 79 ? 11.353 -8.603 0.095 1.00 95.19 79 ILE A O 1
ATOM 625 N N . GLU A 1 80 ? 9.800 -7.953 -1.400 1.00 96.50 80 GLU A N 1
ATOM 626 C CA . GLU A 1 80 ? 9.821 -9.148 -2.240 1.00 96.50 80 GLU A CA 1
ATOM 627 C C . GLU A 1 80 ? 10.158 -8.775 -3.679 1.00 96.50 80 GLU A C 1
ATOM 629 O O . GLU A 1 80 ? 9.806 -7.696 -4.162 1.00 96.50 80 GLU A O 1
ATOM 634 N N . GLU A 1 81 ? 10.855 -9.675 -4.362 1.00 97.56 81 GLU A N 1
ATOM 635 C CA . GLU A 1 81 ? 11.139 -9.546 -5.783 1.00 97.56 81 GLU A CA 1
ATOM 636 C C . GLU A 1 81 ? 10.077 -10.291 -6.591 1.00 97.56 81 GLU A C 1
ATOM 638 O O . GLU A 1 81 ? 9.742 -11.441 -6.303 1.00 97.56 81 GLU A O 1
ATOM 643 N N . HIS A 1 82 ? 9.556 -9.633 -7.620 1.00 97.50 82 HIS A N 1
ATOM 644 C CA . HIS A 1 82 ? 8.606 -10.211 -8.554 1.00 97.50 82 HIS A CA 1
ATOM 645 C C . HIS A 1 82 ? 9.138 -10.096 -9.973 1.00 97.50 82 HIS A C 1
ATOM 647 O O . HIS A 1 82 ? 9.638 -9.050 -10.386 1.00 97.50 82 HIS A O 1
ATOM 653 N N . THR A 1 83 ? 8.937 -11.157 -10.747 1.00 97.69 83 THR A N 1
ATOM 654 C CA . THR A 1 83 ? 9.197 -11.158 -12.183 1.00 97.69 83 THR A CA 1
ATOM 655 C C . THR A 1 83 ? 7.924 -11.528 -12.915 1.00 97.69 83 THR A C 1
ATOM 657 O O . THR A 1 83 ? 7.313 -12.562 -12.645 1.00 97.69 83 THR A O 1
ATOM 660 N N . PHE A 1 84 ? 7.522 -10.697 -13.865 1.00 96.19 84 PHE A N 1
ATOM 661 C CA . PHE A 1 84 ? 6.367 -10.966 -14.713 1.00 96.19 84 PHE A CA 1
ATOM 662 C C . PHE A 1 84 ? 6.650 -10.558 -16.149 1.00 96.19 84 PHE A C 1
ATOM 664 O O . PHE A 1 84 ? 7.577 -9.806 -16.438 1.00 96.19 84 PHE A O 1
ATOM 671 N N . SER A 1 85 ? 5.858 -11.089 -17.074 1.00 96.44 85 SER A N 1
ATOM 672 C CA . SER A 1 85 ? 5.941 -10.724 -18.482 1.00 96.44 85 SER A CA 1
ATOM 673 C C . SER A 1 85 ? 4.654 -10.069 -18.944 1.00 96.44 85 SER A C 1
ATOM 675 O O . SER A 1 85 ? 3.575 -10.552 -18.611 1.00 96.44 85 SER A O 1
ATOM 677 N N . ILE A 1 86 ? 4.785 -9.016 -19.741 1.00 95.06 86 ILE A N 1
ATOM 678 C CA . ILE A 1 86 ? 3.673 -8.253 -20.298 1.00 95.06 86 ILE A CA 1
ATOM 679 C C . ILE A 1 86 ? 3.803 -8.282 -21.817 1.00 95.06 86 ILE A C 1
ATOM 681 O O . ILE A 1 86 ? 4.864 -7.977 -22.366 1.00 95.06 86 ILE A O 1
ATOM 685 N N . GLU A 1 87 ? 2.733 -8.680 -22.492 1.00 94.56 87 GLU A N 1
ATOM 686 C CA . GLU A 1 87 ? 2.629 -8.592 -23.946 1.00 94.56 87 GLU A CA 1
ATOM 687 C C . GLU A 1 87 ? 2.312 -7.145 -24.325 1.00 94.56 87 GLU A C 1
ATOM 689 O O . GLU A 1 87 ? 1.354 -6.562 -23.824 1.00 94.56 87 GLU A O 1
ATOM 694 N N . CYS A 1 88 ? 3.160 -6.547 -25.156 1.00 92.31 88 CYS A N 1
ATOM 695 C CA . CYS A 1 88 ? 3.031 -5.162 -25.600 1.00 92.31 88 CYS A CA 1
ATOM 696 C C . CYS A 1 88 ? 2.799 -5.139 -27.106 1.00 92.31 88 CYS A C 1
ATOM 698 O O . CYS A 1 88 ? 3.530 -5.799 -27.854 1.00 92.31 88 CYS A O 1
ATOM 700 N N . ALA A 1 89 ? 1.807 -4.372 -27.559 1.00 91.19 89 ALA A N 1
ATOM 701 C CA . ALA A 1 89 ? 1.545 -4.224 -28.982 1.00 91.19 89 ALA A CA 1
ATOM 702 C C . ALA A 1 89 ? 2.738 -3.572 -29.708 1.00 91.19 89 ALA A C 1
ATOM 704 O O . ALA A 1 89 ? 3.672 -3.047 -29.099 1.00 91.19 89 ALA A O 1
ATOM 705 N N . ALA A 1 90 ? 2.720 -3.604 -31.042 1.00 88.25 90 ALA A N 1
ATOM 706 C CA . ALA A 1 90 ? 3.714 -2.870 -31.817 1.00 88.25 90 ALA A CA 1
ATOM 707 C C . ALA A 1 90 ? 3.662 -1.374 -31.460 1.00 88.25 90 ALA A C 1
ATOM 709 O O . ALA A 1 90 ? 2.582 -0.805 -31.348 1.00 88.25 90 ALA A O 1
ATOM 710 N N . GLU A 1 91 ? 4.836 -0.757 -31.308 1.00 84.81 91 GLU A N 1
ATOM 711 C CA . GLU A 1 91 ? 5.006 0.647 -30.887 1.00 84.81 91 GLU A CA 1
ATOM 712 C C . GLU A 1 91 ? 4.684 0.931 -29.404 1.00 84.81 91 GLU A C 1
ATOM 714 O O . GLU A 1 91 ? 4.884 2.054 -28.942 1.00 84.81 91 GLU A O 1
ATOM 719 N N . GLU A 1 92 ? 4.303 -0.088 -28.626 1.00 87.00 92 GLU A N 1
ATOM 720 C CA . GLU A 1 92 ? 4.213 -0.024 -27.166 1.00 87.00 92 GLU A CA 1
ATOM 721 C C . GLU A 1 92 ? 5.450 -0.655 -26.493 1.00 87.00 92 GLU A C 1
ATOM 723 O O . GLU A 1 92 ? 6.066 -1.581 -27.038 1.00 87.00 92 GLU A O 1
ATOM 728 N N . PRO A 1 93 ? 5.825 -0.202 -25.282 1.00 85.75 93 PRO A N 1
ATOM 729 C CA . PRO A 1 93 ? 5.181 0.843 -24.480 1.00 85.75 93 PRO A CA 1
ATOM 730 C C . PRO A 1 93 ? 5.782 2.248 -24.693 1.00 85.75 93 PRO A C 1
ATOM 732 O O . PRO A 1 93 ? 6.980 2.395 -24.938 1.00 85.75 93 PRO A O 1
ATOM 735 N N . ASP A 1 94 ? 4.968 3.305 -24.557 1.00 87.94 94 ASP A N 1
ATOM 736 C CA . ASP A 1 94 ? 5.454 4.690 -24.672 1.00 87.94 94 ASP A CA 1
ATOM 737 C C . ASP A 1 94 ? 6.099 5.148 -23.357 1.00 87.94 94 ASP A C 1
ATOM 739 O O . ASP A 1 94 ? 5.477 5.175 -22.293 1.00 87.94 94 ASP A O 1
ATOM 743 N N . THR A 1 95 ? 7.350 5.604 -23.448 1.00 85.38 95 THR A N 1
ATOM 744 C CA . THR A 1 95 ? 8.096 6.237 -22.350 1.00 85.38 95 THR A CA 1
ATOM 745 C C . THR A 1 95 ? 7.309 7.293 -21.567 1.00 85.38 95 THR A C 1
ATOM 747 O O . THR A 1 95 ? 7.530 7.420 -20.366 1.00 85.38 95 THR A O 1
ATOM 750 N N . LYS A 1 96 ? 6.397 8.039 -22.210 1.00 87.88 96 LYS A N 1
ATOM 751 C CA . LYS A 1 96 ? 5.597 9.102 -21.573 1.00 87.88 96 LYS A CA 1
ATOM 752 C C . LYS A 1 96 ? 4.527 8.577 -20.617 1.00 87.88 96 LYS A C 1
ATOM 754 O O . LYS A 1 96 ? 4.044 9.334 -19.776 1.00 87.88 96 LYS A O 1
ATOM 759 N N . GLN A 1 97 ? 4.137 7.313 -20.760 1.00 88.44 97 GLN A N 1
ATOM 760 C CA . GLN A 1 97 ? 3.118 6.685 -19.920 1.00 88.44 97 GLN A CA 1
ATOM 761 C C . GLN A 1 97 ? 3.681 6.279 -18.552 1.00 88.44 97 GLN A C 1
ATOM 763 O O . GLN A 1 97 ? 2.920 6.116 -17.601 1.00 88.44 97 GLN A O 1
ATOM 768 N N . PHE A 1 98 ? 5.006 6.159 -18.430 1.00 90.19 98 PHE A N 1
ATOM 769 C CA . PHE A 1 98 ? 5.666 5.861 -17.166 1.00 90.19 98 PHE A CA 1
ATOM 770 C C . PHE A 1 98 ? 5.997 7.141 -16.415 1.00 90.19 98 PHE A C 1
ATOM 772 O O . PHE A 1 98 ? 6.650 8.042 -16.946 1.00 90.19 98 PHE A O 1
ATOM 779 N N . LYS A 1 99 ? 5.618 7.189 -15.139 1.00 91.69 99 LYS A N 1
ATOM 780 C CA . LYS A 1 99 ? 6.117 8.207 -14.215 1.00 91.69 99 LYS A CA 1
ATOM 781 C C . LYS A 1 99 ? 6.893 7.514 -13.109 1.00 91.69 99 LYS A C 1
ATOM 783 O O . LYS A 1 99 ? 6.347 6.670 -12.399 1.00 91.69 99 LYS A O 1
ATOM 788 N N . LEU A 1 100 ? 8.162 7.891 -12.994 1.00 93.06 100 LEU A N 1
ATOM 789 C CA . LEU A 1 100 ? 9.128 7.321 -12.063 1.00 93.06 100 LEU A CA 1
ATOM 790 C C . LEU A 1 100 ? 9.740 8.414 -11.185 1.00 93.06 100 LEU A C 1
ATOM 792 O O . LEU A 1 100 ? 9.984 9.528 -11.667 1.00 93.06 100 LEU A O 1
ATOM 796 N N . THR A 1 101 ? 10.038 8.083 -9.930 1.00 92.25 101 THR A N 1
ATOM 797 C CA . THR A 1 101 ? 10.966 8.882 -9.108 1.00 92.25 101 THR A CA 1
ATOM 798 C C . THR A 1 101 ? 12.401 8.742 -9.631 1.00 92.25 101 THR A C 1
ATOM 800 O O . THR A 1 101 ? 12.671 7.951 -10.541 1.00 92.25 101 THR A O 1
ATOM 803 N N . ASN A 1 102 ? 13.346 9.497 -9.062 1.00 88.94 102 ASN A N 1
ATOM 804 C CA . ASN A 1 102 ? 14.767 9.319 -9.385 1.00 88.94 102 ASN A CA 1
ATOM 805 C C . ASN A 1 102 ? 15.266 7.899 -9.068 1.00 88.94 102 ASN A C 1
ATOM 807 O O . ASN A 1 102 ? 16.015 7.332 -9.857 1.00 88.94 102 ASN A O 1
ATOM 811 N N . GLY A 1 103 ? 14.778 7.302 -7.977 1.00 88.62 103 GLY A N 1
ATOM 812 C CA . GLY A 1 103 ? 15.065 5.923 -7.576 1.00 88.62 103 GLY A CA 1
ATOM 813 C C . GLY A 1 103 ? 14.253 4.849 -8.314 1.00 88.62 103 GLY A C 1
ATOM 814 O O . GLY A 1 103 ? 14.023 3.791 -7.744 1.00 88.62 103 GLY A O 1
ATOM 815 N N . CYS A 1 104 ? 13.764 5.106 -9.532 1.00 94.38 104 CYS A N 1
ATOM 816 C CA . CYS A 1 104 ? 13.032 4.128 -10.357 1.00 94.38 104 CYS A CA 1
ATOM 817 C C . CYS A 1 104 ? 11.762 3.530 -9.714 1.00 94.38 104 CYS A C 1
ATOM 819 O O . CYS A 1 104 ? 11.368 2.406 -10.037 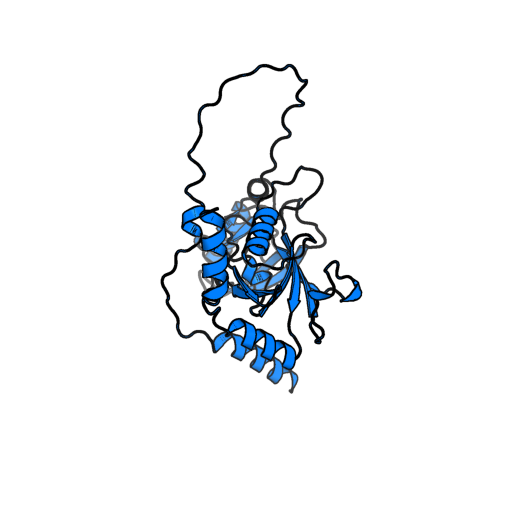1.00 94.38 104 CYS A O 1
ATOM 821 N N . LEU A 1 105 ? 11.086 4.276 -8.834 1.00 93.88 105 LEU A N 1
ATOM 822 C CA . LEU A 1 105 ? 9.797 3.864 -8.270 1.00 93.88 105 LEU A CA 1
ATOM 823 C C . LEU A 1 105 ? 8.638 4.328 -9.136 1.00 93.88 105 LEU A C 1
ATOM 825 O O . LEU A 1 105 ? 8.531 5.514 -9.450 1.00 93.88 105 LEU A O 1
ATOM 829 N N . LEU A 1 106 ? 7.725 3.414 -9.450 1.00 93.31 106 LEU A N 1
ATOM 830 C CA . LEU A 1 106 ? 6.505 3.714 -10.186 1.00 93.31 106 LEU A CA 1
ATOM 831 C C . LEU A 1 106 ? 5.549 4.568 -9.360 1.00 93.31 106 LEU A C 1
ATOM 833 O O . LEU A 1 106 ? 4.949 4.102 -8.392 1.00 93.31 106 LEU A O 1
ATOM 837 N N . VAL A 1 107 ? 5.352 5.809 -9.803 1.00 90.81 107 VAL A N 1
ATOM 838 C CA . VAL A 1 107 ? 4.326 6.717 -9.265 1.00 90.81 107 VAL A CA 1
ATOM 839 C C . VAL A 1 107 ? 3.082 6.784 -10.153 1.00 90.81 107 VAL A C 1
ATOM 841 O O . VAL A 1 107 ? 2.072 7.368 -9.773 1.00 90.81 107 VAL A O 1
ATOM 844 N N . GLU A 1 108 ? 3.131 6.182 -11.338 1.00 88.94 108 GLU A N 1
ATOM 845 C CA . GLU A 1 108 ? 1.976 5.989 -12.211 1.00 88.94 108 GLU A CA 1
ATOM 846 C C . GLU A 1 108 ? 2.213 4.752 -13.073 1.00 88.94 108 GLU A C 1
ATOM 848 O O . GLU A 1 108 ? 3.291 4.601 -13.651 1.00 88.94 108 GLU A O 1
ATOM 853 N N . VAL A 1 109 ? 1.215 3.871 -13.134 1.00 85.56 109 VAL A N 1
ATOM 854 C CA . VAL A 1 109 ? 1.280 2.623 -13.899 1.00 85.56 109 VAL A CA 1
ATOM 855 C C . VAL A 1 109 ? 0.345 2.738 -15.102 1.00 85.56 109 VAL A C 1
ATOM 857 O O . VAL A 1 109 ? -0.834 3.052 -14.907 1.00 85.56 109 VAL A O 1
ATOM 860 N N . PRO A 1 110 ? 0.825 2.483 -16.333 1.00 87.25 110 PRO A N 1
ATOM 861 C CA . PRO A 1 110 ? -0.039 2.436 -17.505 1.00 87.25 110 PRO A CA 1
ATOM 862 C C . PRO A 1 110 ? -1.132 1.373 -17.346 1.00 87.25 110 PRO A C 1
ATOM 864 O O . PRO A 1 110 ? -0.861 0.261 -16.897 1.00 87.25 110 PRO A O 1
ATOM 867 N N . VAL A 1 111 ? -2.365 1.691 -17.753 1.00 86.81 111 VAL A N 1
ATOM 868 C CA . VAL A 1 111 ? -3.536 0.819 -17.529 1.00 86.81 111 VAL A CA 1
ATOM 869 C C . VAL A 1 111 ? -3.335 -0.586 -18.106 1.00 86.81 111 VAL A C 1
ATOM 871 O O . VAL A 1 111 ? -3.673 -1.557 -17.445 1.00 86.81 111 VAL A O 1
ATOM 874 N N . PHE A 1 112 ? -2.736 -0.713 -19.293 1.00 87.69 112 PHE A N 1
ATOM 875 C CA . PHE A 1 112 ? -2.502 -2.010 -19.942 1.00 87.69 112 PHE A CA 1
ATOM 876 C C . PHE A 1 112 ? -1.434 -2.873 -19.245 1.00 87.69 112 PHE A C 1
ATOM 878 O O . PHE A 1 112 ? -1.361 -4.071 -19.494 1.00 87.69 112 PHE A O 1
ATOM 885 N N . MET A 1 113 ? -0.616 -2.284 -18.366 1.00 89.69 113 MET A N 1
ATOM 886 C CA . MET A 1 113 ? 0.378 -3.007 -17.564 1.00 89.69 113 MET A CA 1
ATOM 887 C C . MET A 1 113 ? -0.150 -3.417 -16.187 1.00 89.69 113 MET A C 1
ATOM 889 O O . MET A 1 113 ? 0.543 -4.113 -15.439 1.00 89.69 113 MET A O 1
ATOM 893 N N . HIS A 1 114 ? -1.358 -2.973 -15.832 1.00 85.56 114 HIS A N 1
ATOM 894 C CA . HIS A 1 114 ? -1.990 -3.268 -14.558 1.00 85.56 114 HIS A CA 1
ATOM 895 C C . HIS A 1 114 ? -3.224 -4.163 -14.726 1.00 85.56 114 HIS A C 1
ATOM 897 O O . HIS A 1 114 ? -4.190 -3.755 -15.374 1.00 85.56 114 HIS A O 1
ATOM 903 N N . PRO A 1 115 ? -3.295 -5.294 -14.004 1.00 87.38 115 PRO A N 1
ATOM 904 C CA . PRO A 1 115 ? -2.196 -6.046 -13.380 1.00 87.38 115 PRO A CA 1
ATOM 905 C C . PRO A 1 115 ? -1.230 -6.620 -14.440 1.00 87.38 115 PRO A C 1
ATOM 907 O O . PRO A 1 115 ? -1.652 -6.790 -15.583 1.00 87.38 115 PRO A O 1
ATOM 910 N N . PRO A 1 116 ? 0.034 -6.960 -14.107 1.00 92.38 116 PRO A N 1
ATOM 911 C CA . PRO A 1 116 ? 0.588 -7.206 -12.765 1.00 92.38 116 PRO A CA 1
ATOM 912 C C . PRO A 1 116 ? 1.387 -6.054 -12.119 1.00 92.38 116 PRO A C 1
ATOM 914 O O . PRO A 1 116 ? 1.728 -6.165 -10.938 1.00 92.38 116 PRO A O 1
ATOM 917 N N . MET A 1 117 ? 1.698 -4.967 -12.835 1.00 92.94 117 MET A N 1
ATOM 918 C CA . MET A 1 117 ? 2.429 -3.832 -12.247 1.00 92.94 117 MET A CA 1
ATOM 919 C C . MET A 1 117 ? 1.566 -3.072 -11.238 1.00 92.94 117 MET A C 1
ATOM 921 O O . MET A 1 117 ? 0.360 -2.893 -11.437 1.00 92.94 117 MET A O 1
ATOM 925 N N . GLU A 1 118 ? 2.184 -2.580 -10.166 1.00 92.00 118 GLU A N 1
ATOM 926 C CA . GLU A 1 118 ? 1.513 -1.803 -9.126 1.00 92.00 118 GLU A CA 1
ATOM 927 C C . GLU A 1 118 ? 2.238 -0.493 -8.816 1.00 92.00 118 GLU A C 1
ATOM 929 O O . GLU A 1 118 ? 3.439 -0.320 -9.016 1.00 92.00 118 GLU A O 1
ATOM 934 N N . PHE A 1 119 ? 1.468 0.464 -8.303 1.00 90.81 119 PHE A N 1
ATOM 935 C CA . PHE A 1 119 ? 2.004 1.714 -7.789 1.00 90.81 119 PHE A CA 1
ATOM 936 C C . PHE A 1 119 ? 2.913 1.452 -6.576 1.00 90.81 119 PHE A C 1
ATOM 938 O O . PHE A 1 119 ? 2.533 0.751 -5.628 1.00 90.81 119 PHE A O 1
ATOM 945 N N . GLY A 1 120 ? 4.100 2.059 -6.596 1.00 92.00 120 GLY A N 1
ATOM 946 C CA . GLY A 1 120 ? 5.152 1.863 -5.602 1.00 92.00 120 GLY A CA 1
ATOM 947 C C . GLY A 1 120 ? 6.112 0.708 -5.906 1.00 92.00 120 GLY A C 1
ATOM 948 O O . GLY A 1 120 ? 6.982 0.444 -5.077 1.00 92.00 120 GLY A O 1
ATOM 949 N N . ASP A 1 121 ? 5.977 0.036 -7.054 1.00 95.31 121 ASP A N 1
ATOM 950 C CA . ASP A 1 121 ? 6.969 -0.933 -7.529 1.00 95.31 121 ASP A CA 1
ATOM 951 C C . ASP A 1 121 ? 8.289 -0.240 -7.865 1.00 95.31 121 ASP A C 1
ATOM 953 O O . ASP A 1 121 ? 8.315 0.764 -8.580 1.00 95.31 121 ASP A O 1
ATOM 957 N N . HIS A 1 122 ? 9.390 -0.803 -7.378 1.00 96.50 122 HIS A N 1
ATOM 958 C CA . HIS A 1 122 ? 10.741 -0.398 -7.743 1.00 96.50 122 HIS A CA 1
ATOM 959 C C . HIS A 1 122 ? 11.226 -1.249 -8.910 1.00 96.50 122 HIS A C 1
ATOM 961 O O . HIS A 1 122 ? 11.353 -2.464 -8.775 1.00 96.50 122 HIS A O 1
ATOM 967 N N . ILE A 1 123 ? 11.491 -0.628 -10.056 1.00 97.12 123 ILE A N 1
ATOM 968 C CA . ILE A 1 123 ? 11.932 -1.350 -11.251 1.00 97.12 123 ILE A CA 1
ATOM 969 C C . ILE A 1 123 ? 13.429 -1.629 -11.153 1.00 97.12 123 ILE A C 1
ATOM 971 O O . ILE A 1 123 ? 14.222 -0.692 -11.169 1.00 97.12 123 ILE A O 1
ATOM 975 N N . ILE A 1 124 ? 13.799 -2.911 -11.111 1.00 97.88 124 ILE A N 1
ATOM 976 C CA . ILE A 1 124 ? 15.200 -3.351 -11.022 1.00 97.88 124 ILE A CA 1
ATOM 977 C C . ILE A 1 124 ? 15.720 -3.971 -12.322 1.00 97.88 124 ILE A C 1
ATOM 979 O O . ILE A 1 124 ? 16.925 -3.997 -12.556 1.00 97.88 124 ILE A O 1
ATOM 983 N N . GLY A 1 125 ? 14.833 -4.451 -13.197 1.00 98.06 125 GLY A N 1
ATOM 984 C CA . GLY A 1 125 ? 15.244 -5.081 -14.449 1.00 98.06 125 GLY A CA 1
ATOM 985 C C . GLY A 1 125 ? 14.170 -5.071 -15.528 1.00 98.06 125 GLY A C 1
ATOM 986 O O . GLY A 1 125 ? 12.972 -5.132 -15.238 1.00 98.06 125 GLY A O 1
ATOM 987 N N . ILE A 1 126 ? 14.618 -5.015 -16.781 1.00 97.75 126 ILE A N 1
ATOM 988 C CA . ILE A 1 126 ? 13.795 -5.183 -17.980 1.00 97.75 126 ILE A CA 1
ATOM 989 C C . ILE A 1 126 ? 14.477 -6.216 -18.874 1.00 97.75 126 ILE A C 1
ATOM 991 O O . ILE A 1 126 ? 15.630 -6.064 -19.261 1.00 97.75 126 ILE A O 1
ATOM 995 N N . ASN A 1 127 ? 13.745 -7.264 -19.232 1.00 96.31 127 ASN A N 1
ATOM 996 C CA . ASN A 1 127 ? 14.248 -8.455 -19.898 1.00 96.31 127 ASN A CA 1
ATOM 997 C C . ASN A 1 127 ? 15.411 -9.070 -19.114 1.00 96.31 127 ASN A C 1
ATOM 999 O O . ASN A 1 127 ? 15.181 -9.600 -18.025 1.00 96.31 127 ASN A O 1
ATOM 1003 N N . ASP A 1 128 ? 16.612 -9.072 -19.681 1.00 95.25 128 ASP A N 1
ATOM 1004 C CA . ASP A 1 128 ? 17.849 -9.568 -19.066 1.00 95.25 128 ASP A CA 1
ATOM 1005 C C . ASP A 1 128 ? 18.773 -8.413 -18.633 1.00 95.25 128 ASP A C 1
ATOM 1007 O O . ASP A 1 128 ? 19.908 -8.646 -18.225 1.00 95.25 128 ASP A O 1
ATOM 1011 N N . GLU A 1 129 ? 18.302 -7.163 -18.717 1.00 97.81 129 GLU A N 1
ATOM 1012 C CA . GLU A 1 129 ? 19.088 -5.970 -18.411 1.00 97.81 129 GLU A CA 1
ATOM 1013 C C . GLU A 1 129 ? 18.688 -5.359 -17.063 1.00 97.81 129 GLU A C 1
ATOM 1015 O O . GLU A 1 129 ? 17.509 -5.123 -16.781 1.00 97.81 129 GLU A O 1
ATOM 1020 N N . HIS A 1 130 ? 19.692 -5.083 -16.228 1.00 97.56 130 HIS A N 1
ATOM 1021 C CA . HIS A 1 130 ? 19.518 -4.399 -14.950 1.00 97.56 130 HIS A CA 1
ATOM 1022 C C . HIS A 1 130 ? 19.312 -2.894 -15.162 1.00 97.56 130 HIS A C 1
ATOM 1024 O O . HIS A 1 130 ? 20.058 -2.243 -15.897 1.00 97.56 130 HIS A O 1
ATOM 1030 N N . VAL A 1 131 ? 18.318 -2.326 -14.481 1.00 97.31 131 VAL A N 1
ATOM 1031 C CA . VAL A 1 131 ? 18.012 -0.895 -14.543 1.00 97.31 131 VAL A CA 1
ATOM 1032 C C . VAL A 1 131 ? 18.820 -0.167 -13.474 1.00 97.31 131 VAL A C 1
ATOM 1034 O O . VAL A 1 131 ? 18.623 -0.370 -12.283 1.00 97.31 131 VAL A O 1
ATOM 1037 N N . GLU A 1 132 ? 19.737 0.696 -13.904 1.00 94.50 132 GLU A N 1
ATOM 1038 C CA . GLU A 1 132 ? 20.622 1.446 -12.997 1.00 94.50 132 GLU A CA 1
ATOM 1039 C C . GLU A 1 132 ? 19.967 2.729 -12.481 1.00 94.50 132 GLU A C 1
ATOM 1041 O O . GLU A 1 132 ? 20.039 3.042 -11.295 1.00 94.50 132 GLU A O 1
ATOM 1046 N N . ASP A 1 133 ? 19.318 3.470 -13.379 1.00 94.88 133 ASP A N 1
ATOM 1047 C CA . ASP A 1 133 ? 18.682 4.746 -13.080 1.00 94.88 133 ASP A CA 1
ATOM 1048 C C . ASP A 1 133 ? 17.497 5.027 -14.024 1.00 94.88 133 ASP A C 1
ATOM 1050 O O . ASP A 1 133 ? 17.213 4.289 -14.978 1.00 94.88 133 ASP A O 1
ATOM 1054 N N . ARG A 1 134 ? 16.793 6.134 -13.763 1.00 94.62 134 ARG A N 1
ATOM 1055 C CA . ARG A 1 134 ? 15.615 6.551 -14.536 1.00 94.62 134 ARG A CA 1
ATOM 1056 C C . ARG A 1 134 ? 15.932 6.819 -16.013 1.00 94.62 134 ARG A C 1
ATOM 1058 O O . ARG A 1 134 ? 15.089 6.581 -16.879 1.00 94.62 134 ARG A O 1
ATOM 1065 N N . ILE A 1 135 ? 17.116 7.346 -16.324 1.00 95.12 135 ILE A N 1
ATOM 1066 C CA . ILE A 1 135 ? 17.528 7.641 -17.704 1.00 95.12 135 ILE A CA 1
ATOM 1067 C C . ILE A 1 135 ? 17.757 6.325 -18.450 1.00 95.12 135 ILE A C 1
ATOM 1069 O O . ILE A 1 135 ? 17.274 6.166 -19.576 1.00 95.12 135 ILE A O 1
ATOM 1073 N N . HIS A 1 136 ? 18.427 5.371 -17.804 1.00 96.62 136 HIS A N 1
ATOM 1074 C CA . HIS A 1 136 ? 18.643 4.032 -18.320 1.00 96.62 136 HIS A CA 1
ATOM 1075 C C . HIS A 1 136 ? 17.305 3.339 -18.601 1.00 96.62 136 HIS A C 1
ATOM 1077 O O . HIS A 1 136 ? 17.089 2.883 -19.725 1.00 96.62 136 HIS A O 1
ATOM 1083 N N . PHE A 1 137 ? 16.364 3.372 -17.652 1.00 96.50 137 PHE A N 1
ATOM 1084 C CA . PHE A 1 137 ? 15.007 2.858 -17.850 1.00 96.50 137 PHE A CA 1
ATOM 1085 C C . PHE A 1 137 ? 14.357 3.405 -19.132 1.00 96.50 137 PHE A C 1
ATOM 1087 O O . PHE A 1 137 ? 13.921 2.644 -19.998 1.00 96.50 137 PHE A O 1
ATOM 1094 N N . HIS A 1 138 ? 14.320 4.733 -19.300 1.00 95.81 138 HIS A N 1
ATOM 1095 C CA . HIS A 1 138 ? 13.680 5.343 -20.468 1.00 95.81 138 HIS A CA 1
ATOM 1096 C C . HIS A 1 138 ? 14.390 4.998 -21.782 1.00 95.81 138 HIS A C 1
ATOM 1098 O O . HIS A 1 138 ? 13.727 4.882 -22.815 1.00 95.81 138 HIS A O 1
ATOM 1104 N N . ARG A 1 139 ? 15.717 4.819 -21.763 1.00 96.75 139 ARG A N 1
ATOM 1105 C CA . ARG A 1 139 ? 16.483 4.358 -22.927 1.00 96.75 139 ARG A CA 1
ATOM 1106 C C . ARG A 1 139 ? 16.075 2.940 -23.328 1.00 96.75 139 ARG A C 1
ATOM 1108 O O . ARG A 1 139 ? 15.827 2.721 -24.512 1.00 96.75 139 ARG A O 1
ATOM 1115 N N . LEU A 1 140 ? 15.952 2.024 -22.365 1.00 96.75 140 LEU A N 1
ATOM 1116 C CA . LEU A 1 140 ? 15.530 0.640 -22.612 1.00 96.75 140 LEU A CA 1
ATOM 1117 C C . LEU A 1 140 ? 14.116 0.580 -23.186 1.00 96.75 140 LEU A C 1
ATOM 1119 O O . LEU A 1 140 ? 13.896 -0.036 -24.225 1.00 96.75 140 LEU A O 1
ATOM 1123 N N . ILE A 1 141 ? 13.169 1.298 -22.579 1.00 95.31 141 ILE A N 1
ATOM 1124 C CA . ILE A 1 141 ? 11.793 1.357 -23.083 1.00 95.31 141 ILE A CA 1
ATOM 1125 C C . ILE A 1 141 ? 11.737 1.937 -24.503 1.00 95.31 141 ILE A C 1
ATOM 1127 O O . ILE A 1 141 ? 11.066 1.381 -25.370 1.00 95.31 141 ILE A O 1
ATOM 1131 N N . ARG A 1 142 ? 12.479 3.018 -24.782 1.00 94.69 142 ARG A N 1
ATOM 1132 C CA . ARG A 1 142 ? 12.533 3.608 -26.129 1.00 94.69 142 ARG A CA 1
ATOM 1133 C C . ARG A 1 142 ? 13.125 2.640 -27.154 1.00 94.69 142 ARG A C 1
ATOM 1135 O O . ARG A 1 142 ? 12.629 2.578 -28.275 1.00 94.69 142 ARG A O 1
ATOM 1142 N N . PHE A 1 143 ? 14.169 1.904 -26.779 1.00 94.75 143 PHE A N 1
ATOM 1143 C CA . PHE A 1 143 ? 14.770 0.880 -27.630 1.00 94.75 143 PHE A CA 1
ATOM 1144 C C . PHE A 1 143 ? 13.764 -0.228 -27.966 1.00 94.75 143 PHE A C 1
ATOM 1146 O O . PHE A 1 143 ? 13.626 -0.593 -29.132 1.00 94.75 143 PHE A O 1
ATOM 1153 N N . LEU A 1 144 ? 13.010 -0.698 -26.970 1.00 93.81 144 LEU A N 1
ATOM 1154 C CA . LEU A 1 144 ? 11.964 -1.704 -27.149 1.00 93.81 144 LEU A CA 1
ATOM 1155 C C . LEU A 1 144 ? 10.836 -1.198 -28.059 1.00 93.81 144 LEU A C 1
ATOM 1157 O O . LEU A 1 144 ? 10.456 -1.900 -28.995 1.00 93.81 144 LEU A O 1
ATOM 1161 N N . ALA A 1 145 ? 10.347 0.026 -27.854 1.00 91.19 145 ALA A N 1
ATOM 1162 C CA . ALA A 1 145 ? 9.294 0.612 -28.686 1.00 91.19 145 ALA A CA 1
ATOM 1163 C C . ALA A 1 145 ? 9.737 0.805 -30.153 1.00 91.19 145 ALA A C 1
ATOM 1165 O O . ALA A 1 145 ? 8.957 0.588 -31.084 1.00 91.19 145 ALA A O 1
ATOM 1166 N N . ALA A 1 146 ? 11.010 1.153 -30.382 1.00 93.06 146 ALA A N 1
ATOM 1167 C CA . ALA A 1 146 ? 11.570 1.366 -31.718 1.00 93.06 146 ALA A CA 1
ATOM 1168 C C . ALA A 1 146 ? 11.597 0.100 -32.592 1.00 93.06 146 ALA A C 1
ATOM 1170 O O . ALA A 1 146 ? 11.694 0.212 -33.814 1.00 93.06 146 ALA A O 1
ATOM 1171 N N . GLN A 1 147 ? 11.478 -1.095 -32.004 1.00 91.50 147 GLN A N 1
ATOM 1172 C CA . GLN A 1 147 ? 11.434 -2.343 -32.769 1.00 91.50 147 GLN A CA 1
ATOM 1173 C C . GLN A 1 147 ? 10.139 -2.513 -33.574 1.00 91.50 147 GLN A C 1
ATOM 1175 O O . GLN A 1 147 ? 10.126 -3.313 -34.510 1.00 91.50 147 GLN A O 1
ATOM 1180 N N . LYS A 1 148 ? 9.070 -1.767 -33.239 1.00 89.38 148 LYS A N 1
ATOM 1181 C CA . LYS A 1 148 ? 7.763 -1.781 -33.928 1.00 89.38 148 LYS A CA 1
ATOM 1182 C C . LYS A 1 148 ? 7.174 -3.181 -34.128 1.00 89.38 148 LYS A C 1
ATOM 1184 O O . LYS A 1 148 ? 6.543 -3.473 -35.142 1.00 89.38 148 LYS A O 1
ATOM 1189 N N . LYS A 1 149 ? 7.400 -4.067 -33.162 1.00 92.44 149 LYS A N 1
ATOM 1190 C CA . LYS A 1 149 ? 6.922 -5.449 -33.177 1.00 92.44 149 LYS A CA 1
ATOM 1191 C C . LYS A 1 149 ? 6.126 -5.721 -31.918 1.00 92.44 149 LYS A C 1
ATOM 1193 O O . LYS A 1 149 ? 6.434 -5.177 -30.863 1.00 92.44 149 LYS A O 1
ATOM 1198 N N . HIS A 1 150 ? 5.138 -6.600 -32.043 1.00 93.81 150 HIS A N 1
ATOM 1199 C CA . HIS A 1 150 ? 4.536 -7.233 -30.881 1.00 93.81 150 HIS A CA 1
ATOM 1200 C C . HIS A 1 150 ? 5.629 -8.025 -30.156 1.00 93.81 150 HIS A C 1
ATOM 1202 O O . HIS A 1 150 ? 6.305 -8.856 -30.767 1.00 93.81 150 HIS A O 1
ATOM 1208 N N . GLN A 1 151 ? 5.825 -7.733 -28.875 1.00 94.25 151 GLN A N 1
ATOM 1209 C CA . GLN A 1 151 ? 6.857 -8.364 -28.069 1.00 94.25 151 GLN A CA 1
ATOM 1210 C C . GLN A 1 151 ? 6.388 -8.586 -26.637 1.00 94.25 151 GLN A C 1
ATOM 1212 O O . GLN A 1 151 ? 5.555 -7.855 -26.100 1.00 94.25 151 GLN A O 1
ATOM 1217 N N . ARG A 1 152 ? 6.974 -9.598 -26.005 1.00 95.44 152 ARG A N 1
ATOM 1218 C CA . ARG A 1 152 ? 6.779 -9.899 -24.594 1.00 95.44 152 ARG A CA 1
ATOM 1219 C C . ARG A 1 152 ? 7.935 -9.297 -23.807 1.00 95.44 152 ARG A C 1
ATOM 1221 O O . ARG A 1 152 ? 9.072 -9.731 -23.966 1.00 95.44 152 ARG A O 1
ATOM 1228 N N . ILE A 1 153 ? 7.637 -8.316 -22.965 1.00 96.12 153 ILE A N 1
ATOM 1229 C CA . ILE A 1 153 ? 8.625 -7.632 -22.127 1.00 96.12 153 ILE A CA 1
ATOM 1230 C C . ILE A 1 153 ? 8.574 -8.243 -20.732 1.00 96.12 153 ILE A C 1
ATOM 1232 O O . ILE A 1 153 ? 7.504 -8.332 -20.129 1.00 96.12 153 ILE A O 1
ATOM 1236 N N . ARG A 1 154 ? 9.718 -8.680 -20.208 1.00 97.62 154 ARG A N 1
ATOM 1237 C CA . ARG A 1 154 ? 9.830 -9.173 -18.833 1.00 97.62 154 ARG A CA 1
ATOM 1238 C C . ARG A 1 154 ? 10.255 -8.027 -17.925 1.00 97.62 154 ARG A C 1
ATOM 1240 O O . ARG A 1 154 ? 11.238 -7.364 -18.205 1.00 97.62 154 ARG A O 1
ATOM 1247 N N . PHE A 1 155 ? 9.533 -7.799 -16.841 1.00 97.88 155 PHE A N 1
ATOM 1248 C CA . PHE A 1 155 ? 9.904 -6.830 -15.816 1.00 97.88 155 PHE A CA 1
ATOM 1249 C C . PHE A 1 155 ? 10.281 -7.575 -14.545 1.00 97.88 155 PHE A C 1
ATOM 1251 O O . PHE A 1 155 ? 9.585 -8.514 -14.150 1.00 97.88 155 PHE A O 1
ATOM 1258 N N . THR A 1 156 ? 11.351 -7.121 -13.906 1.00 98.38 156 THR A N 1
ATOM 1259 C CA . THR A 1 156 ? 11.738 -7.531 -12.559 1.00 98.38 156 THR A CA 1
ATOM 1260 C C . THR A 1 156 ? 11.600 -6.317 -11.651 1.00 98.38 156 THR A C 1
ATOM 1262 O O . THR A 1 156 ? 12.157 -5.251 -11.935 1.00 98.38 156 THR A O 1
ATOM 1265 N N . VAL A 1 157 ? 10.825 -6.458 -10.577 1.00 97.94 157 VAL A N 1
ATOM 1266 C CA . VAL A 1 157 ? 10.513 -5.372 -9.646 1.00 97.94 157 VAL A CA 1
ATOM 1267 C C . VAL A 1 157 ? 10.691 -5.810 -8.199 1.00 97.94 157 VAL A C 1
ATOM 1269 O O . VAL A 1 157 ? 10.475 -6.971 -7.864 1.00 97.94 157 VAL A O 1
ATOM 1272 N N . GLN A 1 158 ? 11.018 -4.861 -7.330 1.00 97.44 158 GLN A N 1
ATOM 1273 C CA . GLN A 1 158 ? 10.908 -5.017 -5.884 1.00 97.44 158 GLN A CA 1
ATOM 1274 C C . GLN A 1 158 ? 9.621 -4.357 -5.393 1.00 97.44 158 GLN A C 1
ATOM 1276 O O . GLN A 1 158 ? 9.339 -3.197 -5.708 1.00 97.44 158 GLN A O 1
ATOM 1281 N N . ARG A 1 159 ? 8.848 -5.087 -4.592 1.00 95.25 159 ARG A N 1
ATOM 1282 C CA . ARG A 1 159 ? 7.557 -4.654 -4.062 1.00 95.25 159 ARG A CA 1
ATOM 1283 C C . ARG A 1 159 ? 7.525 -4.804 -2.553 1.00 95.25 159 ARG A C 1
ATOM 1285 O O . ARG A 1 159 ? 8.010 -5.780 -1.992 1.00 95.25 159 ARG A O 1
ATOM 1292 N N . VAL A 1 160 ? 6.903 -3.835 -1.890 1.00 93.44 160 VAL A N 1
ATOM 1293 C CA . VAL A 1 160 ? 6.666 -3.915 -0.448 1.00 93.44 160 VAL A CA 1
ATOM 1294 C C . VAL A 1 160 ? 5.462 -4.806 -0.152 1.00 93.44 160 VAL A C 1
ATOM 1296 O O . VAL A 1 160 ? 4.373 -4.567 -0.687 1.00 93.44 160 VAL A O 1
ATOM 1299 N N . ILE A 1 161 ? 5.645 -5.767 0.755 1.00 92.94 161 ILE A N 1
ATOM 1300 C CA . ILE A 1 161 ? 4.593 -6.619 1.310 1.00 92.94 161 ILE A CA 1
ATOM 1301 C C . ILE A 1 161 ? 3.641 -5.755 2.146 1.00 92.94 161 ILE A C 1
ATOM 1303 O O . ILE A 1 161 ? 3.979 -5.287 3.238 1.00 92.94 161 ILE A O 1
ATOM 1307 N N . SER A 1 162 ? 2.425 -5.550 1.643 1.00 91.62 162 SER A N 1
ATOM 1308 C CA . SER A 1 162 ? 1.423 -4.707 2.302 1.00 91.62 162 SER A CA 1
ATOM 1309 C C . SER A 1 162 ? 0.642 -5.428 3.397 1.00 91.62 162 SER A C 1
ATOM 1311 O O . SER A 1 162 ? 0.107 -4.757 4.275 1.00 91.62 162 SER A O 1
ATOM 1313 N N . SER A 1 163 ? 0.551 -6.761 3.372 1.00 94.00 163 SER A N 1
ATOM 1314 C CA . SER A 1 163 ? -0.301 -7.529 4.285 1.00 94.00 163 SER A CA 1
ATOM 1315 C C . SER A 1 163 ? 0.341 -8.857 4.667 1.00 94.00 163 SER A C 1
ATOM 1317 O O . SER A 1 163 ? 0.704 -9.648 3.801 1.00 94.00 163 SER A O 1
ATOM 1319 N N . VAL A 1 164 ? 0.467 -9.108 5.971 1.00 94.81 164 VAL A N 1
ATOM 1320 C CA . VAL A 1 164 ? 1.017 -10.353 6.520 1.00 94.81 164 VAL A CA 1
ATOM 1321 C C . VAL A 1 164 ? -0.023 -10.986 7.446 1.00 94.81 164 VAL A C 1
ATOM 1323 O O . VAL A 1 164 ? -0.479 -10.310 8.373 1.00 94.81 164 VAL A O 1
ATOM 1326 N N . PRO A 1 165 ? -0.416 -12.256 7.247 1.00 95.56 165 PRO A N 1
ATOM 1327 C CA . PRO A 1 165 ? -1.352 -12.926 8.144 1.00 95.56 165 PRO A CA 1
ATOM 1328 C C . PRO A 1 165 ? -0.745 -13.090 9.542 1.00 95.56 165 PRO A C 1
ATOM 1330 O O . PRO A 1 165 ? 0.446 -13.370 9.699 1.00 95.56 165 PRO A O 1
ATOM 1333 N N . ILE A 1 166 ? -1.568 -12.930 10.576 1.00 95.50 166 ILE A N 1
ATOM 1334 C CA . ILE A 1 166 ? -1.159 -13.082 11.974 1.00 95.50 166 ILE A CA 1
ATOM 1335 C C . ILE A 1 166 ? -2.122 -13.998 12.725 1.00 95.50 166 ILE A C 1
ATOM 1337 O O . ILE A 1 166 ? -3.328 -14.010 12.491 1.00 95.50 166 ILE A O 1
ATOM 1341 N N . SER A 1 167 ? -1.587 -14.774 13.668 1.00 93.69 167 SER A N 1
ATOM 1342 C CA . SER A 1 167 ? -2.411 -15.617 14.530 1.00 93.69 167 SER A CA 1
ATOM 1343 C C . SER A 1 167 ? -3.113 -14.785 15.602 1.00 93.69 167 SER A C 1
ATOM 1345 O O . SER A 1 167 ? -2.551 -13.831 16.144 1.00 93.69 167 SER A O 1
ATOM 1347 N N . LYS A 1 168 ? -4.317 -15.216 15.995 1.00 90.56 168 LYS A N 1
ATOM 1348 C CA . LYS A 1 168 ? -5.107 -14.586 17.067 1.00 90.56 168 LYS A CA 1
ATOM 1349 C C . LYS A 1 168 ? -4.337 -14.447 18.390 1.00 90.56 168 LYS A C 1
ATOM 1351 O O . LYS A 1 168 ? -4.536 -13.487 19.123 1.00 90.56 168 LYS A O 1
ATOM 1356 N N . SER A 1 169 ? -3.430 -15.381 18.681 1.00 88.81 169 SER A N 1
ATOM 1357 C CA . SER A 1 169 ? -2.583 -15.382 19.884 1.00 88.81 169 SER A CA 1
ATOM 1358 C C . SER A 1 169 ? -1.538 -14.262 19.933 1.00 88.81 169 SER A C 1
ATOM 1360 O O . SER A 1 169 ? -1.038 -13.960 21.010 1.00 88.81 169 SER A O 1
ATOM 1362 N N . ARG A 1 170 ? -1.191 -13.655 18.790 1.00 89.88 170 ARG A N 1
ATOM 1363 C CA . ARG A 1 170 ? -0.173 -12.595 18.678 1.00 89.88 170 ARG A CA 1
ATOM 1364 C C . ARG A 1 170 ? -0.777 -11.190 18.599 1.00 89.88 170 ARG A C 1
ATOM 1366 O O . ARG A 1 170 ? -0.055 -10.229 18.348 1.00 89.88 170 ARG A O 1
ATOM 1373 N N . LEU A 1 171 ? -2.092 -11.070 18.768 1.00 91.31 171 LEU A N 1
ATOM 1374 C CA . LEU A 1 171 ? -2.794 -9.793 18.731 1.00 91.31 171 LEU A CA 1
ATOM 1375 C C . LEU A 1 171 ? -2.496 -8.978 19.994 1.00 91.31 171 LEU A C 1
ATOM 1377 O O . LEU A 1 171 ? -2.707 -9.451 21.106 1.00 91.31 171 LEU A O 1
ATOM 1381 N N . THR A 1 172 ? -2.060 -7.733 19.810 1.00 90.12 172 THR A N 1
ATOM 1382 C CA . THR A 1 172 ? -1.797 -6.759 20.885 1.00 90.12 172 THR A CA 1
ATOM 1383 C C . THR A 1 172 ? -3.033 -5.934 21.262 1.00 90.12 172 THR A C 1
ATOM 1385 O O . THR A 1 172 ? -2.945 -5.017 22.073 1.00 90.12 172 THR A O 1
ATOM 1388 N N . VAL A 1 173 ? -4.196 -6.238 20.677 1.00 90.69 173 VAL A N 1
ATOM 1389 C CA . VAL A 1 173 ? -5.418 -5.440 20.834 1.00 90.69 173 VAL A CA 1
ATOM 1390 C C . VAL A 1 173 ? -6.318 -5.943 21.972 1.00 90.69 173 VAL A C 1
ATOM 1392 O O . VAL A 1 173 ? -6.310 -7.141 22.270 1.00 90.69 173 VAL A O 1
ATOM 1395 N N . PRO A 1 174 ? -7.137 -5.060 22.580 1.00 90.44 174 PRO A N 1
ATOM 1396 C CA . PRO A 1 174 ? -8.120 -5.449 23.588 1.00 90.44 174 PRO A CA 1
ATOM 1397 C C . PRO A 1 174 ? -9.063 -6.552 23.090 1.00 90.44 174 PRO A C 1
ATOM 1399 O O . PRO A 1 174 ? -9.512 -6.534 21.938 1.00 90.44 174 PRO A O 1
ATOM 1402 N N . LYS A 1 175 ? -9.383 -7.514 23.964 1.00 89.62 175 LYS A N 1
ATOM 1403 C CA . LYS A 1 175 ? -10.190 -8.700 23.618 1.00 89.62 175 LYS A CA 1
ATOM 1404 C C . LYS A 1 175 ? -11.611 -8.338 23.188 1.00 89.62 175 LYS A C 1
ATOM 1406 O O . LYS A 1 175 ? -12.237 -9.104 22.466 1.00 89.62 175 LYS A O 1
ATOM 1411 N N . GLU A 1 176 ? -12.098 -7.177 23.604 1.00 88.75 176 GLU A N 1
ATOM 1412 C CA . GLU A 1 176 ? -13.427 -6.645 23.312 1.00 88.75 176 GLU A CA 1
ATOM 1413 C C . GLU A 1 176 ? -13.576 -6.244 21.837 1.00 88.75 176 GLU A C 1
ATOM 1415 O O . GLU A 1 176 ? -14.676 -6.301 21.294 1.00 88.75 176 GLU A O 1
ATOM 1420 N N . LEU A 1 177 ? -12.474 -5.872 21.172 1.00 87.38 177 LEU A N 1
ATOM 1421 C CA . LEU A 1 177 ? -12.471 -5.499 19.749 1.00 87.38 177 LEU A CA 1
ATOM 1422 C C . LEU A 1 177 ? -12.377 -6.716 18.818 1.00 87.38 177 LEU A C 1
ATOM 1424 O O . LEU A 1 177 ? -12.723 -6.642 17.632 1.00 87.38 177 LEU A O 1
ATOM 1428 N N . ILE A 1 178 ? -11.905 -7.839 19.358 1.00 89.81 178 ILE A N 1
ATOM 1429 C CA . ILE A 1 178 ? -11.722 -9.098 18.646 1.00 89.81 178 ILE A CA 1
ATOM 1430 C C . ILE A 1 178 ? -13.081 -9.781 18.496 1.00 89.81 178 ILE A C 1
ATOM 1432 O O . ILE A 1 178 ? -13.767 -10.070 19.478 1.00 89.81 178 ILE A O 1
ATOM 1436 N N . SER A 1 179 ? -13.468 -10.098 17.262 1.00 85.69 179 SER A N 1
ATOM 1437 C CA . SER A 1 179 ? -14.726 -10.800 17.024 1.00 85.69 179 SER A CA 1
ATOM 1438 C C . SER A 1 179 ? -14.718 -12.207 17.631 1.00 85.69 179 SER A C 1
ATOM 1440 O O . SER A 1 179 ? -13.719 -12.935 17.634 1.00 85.69 179 SER A O 1
ATOM 1442 N N . LYS A 1 180 ? -15.890 -12.618 18.129 1.00 83.38 180 LYS A N 1
ATOM 1443 C CA . LYS A 1 180 ? -16.139 -13.993 18.598 1.00 83.38 180 LYS A CA 1
ATOM 1444 C C . LYS A 1 180 ? -16.257 -14.994 17.442 1.00 83.38 180 LYS A C 1
ATOM 1446 O O . LYS A 1 180 ? -16.127 -16.192 17.657 1.00 83.38 180 LYS A O 1
ATOM 1451 N N . GLN A 1 181 ? -16.514 -14.501 16.235 1.00 82.00 181 GLN A N 1
ATOM 1452 C CA . GLN A 1 181 ? -16.672 -15.299 15.021 1.00 82.00 181 GLN A CA 1
ATOM 1453 C C . GLN A 1 181 ? -15.315 -15.670 14.412 1.00 82.00 181 GLN A C 1
ATOM 1455 O O . GLN A 1 181 ? -14.288 -15.078 14.745 1.00 82.00 181 GLN A O 1
ATOM 1460 N N . HIS A 1 182 ? -15.315 -16.654 13.512 1.00 85.19 182 HIS A N 1
ATOM 1461 C CA . HIS A 1 182 ? -14.129 -17.062 12.758 1.00 85.19 182 HIS A CA 1
ATOM 1462 C C . HIS A 1 182 ? -13.760 -15.994 11.714 1.00 85.19 182 HIS A C 1
ATOM 1464 O O . HIS A 1 182 ? -14.262 -16.010 10.586 1.00 85.19 182 HIS A O 1
ATOM 1470 N N . CYS A 1 183 ? -12.910 -15.055 12.128 1.00 92.56 183 CYS A N 1
ATOM 1471 C CA . CYS A 1 183 ? -12.269 -14.055 11.281 1.00 92.56 183 CYS A CA 1
ATOM 1472 C C . CYS A 1 183 ? -10.764 -14.321 11.192 1.00 92.56 183 CYS A C 1
ATOM 1474 O O . CYS A 1 183 ? -10.162 -14.820 12.148 1.00 92.56 183 CYS A O 1
ATOM 1476 N N . ASP A 1 184 ? -10.173 -13.912 10.073 1.00 96.12 184 ASP A N 1
ATOM 1477 C CA . ASP A 1 184 ? -8.726 -13.913 9.886 1.00 96.12 184 ASP A CA 1
ATOM 1478 C C . ASP A 1 184 ? -8.150 -12.552 10.271 1.00 96.12 184 ASP A C 1
ATOM 1480 O O . ASP A 1 184 ? -8.817 -11.519 10.168 1.00 96.12 184 ASP A O 1
ATOM 1484 N N . TYR A 1 185 ? -6.897 -12.543 10.714 1.00 96.56 185 TYR A N 1
ATOM 1485 C CA . TYR A 1 185 ? -6.222 -11.333 11.162 1.00 96.56 185 TYR A CA 1
ATOM 1486 C C . TYR A 1 185 ? -4.998 -11.072 10.302 1.00 96.56 185 TYR A C 1
ATOM 1488 O O . TYR A 1 185 ? -4.215 -11.980 10.020 1.00 96.56 185 TYR A O 1
ATOM 1496 N N . PHE A 1 186 ? -4.813 -9.813 9.923 1.00 97.12 186 PHE A N 1
ATOM 1497 C CA . PHE A 1 186 ? -3.680 -9.384 9.117 1.00 97.12 186 PHE A CA 1
ATOM 1498 C C . PHE A 1 186 ? -3.004 -8.183 9.763 1.00 97.12 186 PHE A C 1
ATOM 1500 O O . PHE A 1 186 ? -3.651 -7.290 10.312 1.00 97.12 186 PHE A O 1
ATOM 1507 N N . LYS A 1 187 ? -1.677 -8.162 9.683 1.00 95.81 187 LYS A N 1
ATOM 1508 C CA . LYS A 1 187 ? -0.858 -6.992 9.960 1.00 95.81 187 LYS A CA 1
ATOM 1509 C C . LYS A 1 187 ? -0.532 -6.333 8.632 1.00 95.81 187 LYS A C 1
ATOM 1511 O O . LYS A 1 187 ? 0.278 -6.844 7.861 1.00 95.81 187 LYS A O 1
ATOM 1516 N N . ASN A 1 188 ? -1.168 -5.201 8.388 1.00 95.56 188 ASN A N 1
ATOM 1517 C CA . ASN A 1 188 ? -0.966 -4.425 7.185 1.00 95.56 188 ASN A CA 1
ATOM 1518 C C . ASN A 1 188 ? 0.098 -3.358 7.409 1.00 95.56 188 ASN A C 1
ATOM 1520 O O . ASN A 1 188 ? 0.082 -2.663 8.424 1.00 95.56 188 ASN A O 1
ATOM 1524 N N . THR A 1 189 ? 0.996 -3.208 6.445 1.00 92.75 189 THR A N 1
ATOM 1525 C CA . THR A 1 189 ? 1.995 -2.144 6.413 1.00 92.75 189 THR A CA 1
ATOM 1526 C C . THR A 1 189 ? 1.635 -1.189 5.288 1.00 92.75 189 THR A C 1
ATOM 1528 O O . THR A 1 189 ? 1.610 -1.566 4.119 1.00 92.75 189 THR A O 1
ATOM 1531 N N . MET A 1 190 ? 1.340 0.057 5.642 1.00 92.12 190 MET A N 1
ATOM 1532 C CA . MET A 1 190 ? 1.053 1.123 4.688 1.00 92.12 190 MET A CA 1
ATOM 1533 C C . MET A 1 190 ? 2.257 2.042 4.580 1.00 92.12 190 MET A C 1
ATOM 1535 O O . MET A 1 190 ? 2.747 2.514 5.603 1.00 92.12 190 MET A O 1
ATOM 1539 N N . ILE A 1 191 ? 2.689 2.343 3.358 1.00 89.56 191 ILE A N 1
ATOM 1540 C CA . ILE A 1 191 ? 3.792 3.268 3.087 1.00 89.56 191 ILE A CA 1
ATOM 1541 C C . ILE A 1 191 ? 3.264 4.445 2.281 1.00 89.56 191 ILE A C 1
ATOM 1543 O O . ILE A 1 191 ? 2.518 4.262 1.318 1.00 89.56 191 ILE A O 1
ATOM 1547 N N . PHE A 1 192 ? 3.648 5.655 2.687 1.00 87.56 192 PHE A N 1
ATOM 1548 C CA . PHE A 1 192 ? 3.263 6.876 1.994 1.00 87.56 192 PHE A CA 1
ATOM 1549 C C . PHE A 1 192 ? 4.264 7.196 0.880 1.00 87.56 192 PHE A C 1
ATOM 1551 O O . PHE A 1 192 ? 5.327 7.760 1.130 1.00 87.56 192 PHE A O 1
ATOM 1558 N N . TYR A 1 193 ? 3.932 6.810 -0.352 1.00 88.06 193 TYR A N 1
ATOM 1559 C CA . TYR A 1 193 ? 4.754 7.099 -1.530 1.00 88.06 193 TYR A CA 1
ATOM 1560 C C . TYR A 1 193 ? 4.527 8.534 -2.041 1.00 88.06 193 TYR A C 1
ATOM 1562 O O . TYR A 1 193 ? 3.462 9.120 -1.802 1.00 88.06 193 TYR A O 1
ATOM 1570 N N . PRO A 1 194 ? 5.464 9.115 -2.806 1.00 85.19 194 PRO A N 1
ATOM 1571 C CA . PRO A 1 194 ? 5.230 10.382 -3.488 1.00 85.19 194 PRO A CA 1
ATOM 1572 C C . PRO A 1 194 ? 3.969 10.319 -4.358 1.00 85.19 194 PRO A C 1
ATOM 1574 O O . PRO A 1 194 ? 3.743 9.342 -5.069 1.00 85.19 194 PRO A O 1
ATOM 1577 N N . ARG A 1 195 ? 3.138 11.371 -4.305 1.00 85.19 195 ARG A N 1
ATOM 1578 C CA . ARG A 1 195 ? 1.874 11.500 -5.070 1.00 85.19 195 ARG A CA 1
ATOM 1579 C C . ARG A 1 195 ? 0.782 10.478 -4.719 1.00 85.19 195 ARG A C 1
ATOM 1581 O O . ARG A 1 195 ? -0.257 10.434 -5.386 1.00 85.19 195 ARG A O 1
ATOM 1588 N N . SER A 1 196 ? 0.995 9.686 -3.673 1.00 88.25 196 SER A N 1
ATOM 1589 C CA . SER A 1 196 ? -0.014 8.772 -3.156 1.00 88.25 196 SER A CA 1
ATOM 1590 C C . SER A 1 196 ? -1.129 9.509 -2.414 1.00 88.25 196 SER A C 1
ATOM 1592 O O . SER A 1 196 ? -0.957 10.623 -1.912 1.00 88.25 196 SER A O 1
ATOM 1594 N N . SER A 1 197 ? -2.292 8.870 -2.344 1.00 89.25 197 SER A N 1
ATOM 1595 C CA . SER A 1 197 ? -3.403 9.275 -1.494 1.00 89.25 197 SER A CA 1
ATOM 1596 C C . SER A 1 197 ? -3.721 8.144 -0.515 1.00 89.25 197 SER A C 1
ATOM 1598 O O . SER A 1 197 ? -3.462 6.968 -0.782 1.00 89.25 197 SER A O 1
ATOM 1600 N N . LEU A 1 198 ? -4.289 8.480 0.648 1.00 89.56 198 LEU A N 1
ATOM 1601 C CA . LEU A 1 198 ? -4.748 7.443 1.573 1.00 89.56 198 LEU A CA 1
ATOM 1602 C C . LEU A 1 198 ? -5.890 6.633 0.946 1.00 89.56 198 LEU A C 1
ATOM 1604 O O . LEU A 1 198 ? -5.875 5.414 1.045 1.00 89.56 198 LEU A O 1
ATOM 1608 N N . GLY A 1 199 ? -6.851 7.307 0.301 1.00 91.00 199 GLY A N 1
ATOM 1609 C CA . GLY A 1 199 ? -7.890 6.664 -0.506 1.00 91.00 199 GLY A CA 1
ATOM 1610 C C . GLY A 1 199 ? -8.785 5.690 0.266 1.00 91.00 199 GLY A C 1
ATOM 1611 O O . GLY A 1 199 ? -9.121 4.631 -0.251 1.00 91.00 199 GLY A O 1
ATOM 1612 N N . THR A 1 200 ? -9.158 6.000 1.510 1.00 94.06 200 THR A N 1
ATOM 1613 C CA . THR A 1 200 ? -10.041 5.142 2.322 1.00 94.06 200 THR A CA 1
ATOM 1614 C C . THR A 1 200 ? -11.209 5.922 2.898 1.00 94.06 200 THR A C 1
ATOM 1616 O O . THR A 1 200 ? -11.059 7.075 3.305 1.00 94.06 200 THR A O 1
ATOM 1619 N N . ASN A 1 201 ? -12.366 5.274 2.967 1.00 94.50 201 ASN A N 1
ATOM 1620 C CA . ASN A 1 201 ? -13.520 5.734 3.716 1.00 94.50 201 ASN A CA 1
ATOM 1621 C C . ASN A 1 201 ? -13.821 4.717 4.816 1.00 94.50 201 ASN A C 1
ATOM 1623 O O . ASN A 1 201 ? -13.964 3.522 4.547 1.00 94.50 201 ASN A O 1
ATOM 1627 N N . ILE A 1 202 ? -13.920 5.197 6.052 1.00 95.88 202 ILE A N 1
ATOM 1628 C CA . ILE A 1 202 ? -14.079 4.364 7.240 1.00 95.88 202 ILE A CA 1
ATOM 1629 C C . ILE A 1 202 ? -15.302 4.781 8.052 1.00 95.88 202 ILE A C 1
ATOM 1631 O O . ILE A 1 202 ? -15.642 5.959 8.163 1.00 95.88 202 ILE A O 1
ATOM 1635 N N . LYS A 1 203 ? -15.939 3.802 8.686 1.00 94.44 203 LYS A N 1
ATOM 1636 C CA . LYS A 1 203 ? -17.157 3.984 9.476 1.00 94.44 203 LYS A CA 1
ATOM 1637 C C . LYS A 1 203 ? -17.043 3.251 10.801 1.00 94.44 203 LYS A C 1
ATOM 1639 O O . LYS A 1 203 ? -16.688 2.081 10.813 1.00 94.44 203 LYS A O 1
ATOM 1644 N N . SER A 1 204 ? -17.374 3.915 11.904 1.00 94.12 204 SER A N 1
ATOM 1645 C CA . SER A 1 204 ? -17.455 3.269 13.214 1.00 94.12 204 SER A CA 1
ATOM 1646 C C . SER A 1 204 ? -18.884 2.821 13.513 1.00 94.12 204 SER A C 1
ATOM 1648 O O . SER A 1 204 ? -19.827 3.586 13.313 1.00 94.12 204 SER A O 1
ATOM 1650 N N . VAL A 1 205 ? -19.035 1.585 13.985 1.00 92.25 205 VAL A N 1
ATOM 1651 C CA . VAL A 1 205 ? -20.285 1.031 14.517 1.00 92.25 205 VAL A CA 1
ATOM 1652 C C . VAL A 1 205 ? -19.945 0.215 15.761 1.00 92.25 205 VAL A C 1
ATOM 1654 O O . VAL A 1 205 ? -19.066 -0.644 15.713 1.00 92.25 205 VAL A O 1
ATOM 1657 N N . ASN A 1 206 ? -20.627 0.490 16.877 1.00 90.00 206 ASN A N 1
ATOM 1658 C CA . ASN A 1 206 ? -20.421 -0.178 18.170 1.00 90.00 206 ASN A CA 1
ATOM 1659 C C . ASN A 1 206 ? -18.952 -0.195 18.631 1.00 90.00 206 ASN A C 1
ATOM 1661 O O . ASN A 1 206 ? -18.444 -1.216 19.084 1.00 90.00 206 ASN A O 1
ATOM 1665 N N . GLY A 1 207 ? -18.250 0.932 18.473 1.00 89.69 207 GLY A N 1
ATOM 1666 C CA . GLY A 1 207 ? -16.857 1.065 18.905 1.00 89.69 207 GLY A CA 1
ATOM 1667 C C . GLY A 1 207 ? -15.842 0.312 18.039 1.00 89.69 207 GLY A C 1
ATOM 1668 O O . GLY A 1 207 ? -14.697 0.169 18.454 1.00 89.69 207 GLY A O 1
ATOM 1669 N N . LYS A 1 208 ? -16.235 -0.158 16.847 1.00 93.50 208 LYS A N 1
ATOM 1670 C CA . LYS A 1 208 ? -15.354 -0.824 15.881 1.00 93.50 208 LYS A CA 1
ATOM 1671 C C . LYS A 1 208 ? -15.395 -0.107 14.539 1.00 93.50 208 LYS A C 1
ATOM 1673 O O . LYS A 1 208 ? -16.465 0.261 14.059 1.00 93.50 208 LYS A O 1
ATOM 1678 N N . VAL A 1 209 ? -14.224 0.109 13.946 1.00 96.06 209 VAL A N 1
ATOM 1679 C CA . VAL A 1 209 ? -14.066 0.876 12.705 1.00 96.06 209 VAL A CA 1
ATOM 1680 C C . VAL A 1 209 ? -13.942 -0.079 11.524 1.00 96.06 209 VAL A C 1
ATOM 1682 O O . VAL A 1 209 ? -13.071 -0.937 11.522 1.00 96.06 209 VAL A O 1
ATOM 1685 N N . TYR A 1 210 ? -14.784 0.090 10.510 1.00 96.88 210 TYR A N 1
ATOM 1686 C CA . TYR A 1 210 ? -14.828 -0.729 9.301 1.00 96.88 210 TYR A CA 1
ATOM 1687 C C . TYR A 1 210 ? -14.453 0.091 8.071 1.00 96.88 210 TYR A C 1
ATOM 1689 O O . TYR A 1 210 ? -14.820 1.265 7.964 1.00 96.88 210 TYR A O 1
ATOM 1697 N N . VAL A 1 211 ? -13.774 -0.541 7.118 1.00 97.12 211 VAL A N 1
ATOM 1698 C CA . VAL A 1 211 ? -13.531 0.008 5.781 1.00 97.12 211 VAL A CA 1
ATOM 1699 C C . VAL A 1 211 ? -14.821 -0.074 4.979 1.00 97.12 211 VAL A C 1
ATOM 1701 O O . VAL A 1 211 ? -15.330 -1.158 4.707 1.00 97.12 211 VAL A O 1
ATOM 1704 N N . MET A 1 212 ? -15.358 1.080 4.599 1.00 95.38 212 MET A N 1
ATOM 1705 C CA . MET A 1 212 ? -16.579 1.177 3.805 1.00 95.38 212 MET A CA 1
ATOM 1706 C C . MET A 1 212 ? -16.273 1.117 2.314 1.00 95.38 212 MET A C 1
ATOM 1708 O O . MET A 1 212 ? -16.886 0.345 1.585 1.00 95.38 212 MET A O 1
ATOM 1712 N N . THR A 1 213 ? -15.327 1.935 1.865 1.00 94.56 213 THR A N 1
ATOM 1713 C CA . THR A 1 213 ? -14.886 1.984 0.472 1.00 94.56 213 THR A CA 1
ATOM 1714 C C . THR A 1 213 ? -13.403 2.301 0.430 1.00 94.56 213 THR A C 1
ATOM 1716 O O . THR A 1 213 ? -12.890 3.032 1.280 1.00 94.56 213 THR A O 1
ATOM 1719 N N . THR A 1 214 ? -12.728 1.809 -0.595 1.00 93.56 214 THR A N 1
ATOM 1720 C CA . THR A 1 214 ? -11.391 2.256 -0.972 1.00 93.56 214 THR A CA 1
ATOM 1721 C C . THR A 1 214 ? -11.484 3.010 -2.293 1.00 93.56 214 THR A C 1
ATOM 1723 O O . THR A 1 214 ? -12.364 2.753 -3.113 1.00 93.56 214 THR A O 1
ATOM 1726 N N . ASP A 1 215 ? -10.621 4.002 -2.471 1.00 90.75 215 ASP A N 1
ATOM 1727 C CA . ASP A 1 215 ? -10.452 4.667 -3.753 1.00 90.75 215 ASP A CA 1
ATOM 1728 C C . ASP A 1 215 ? -9.842 3.666 -4.737 1.00 90.75 215 ASP A C 1
ATOM 1730 O O . ASP A 1 215 ? -8.849 2.999 -4.428 1.00 90.75 215 ASP A O 1
ATOM 1734 N N . ASN A 1 216 ? -10.458 3.564 -5.912 1.00 82.12 216 ASN A N 1
ATOM 1735 C CA . ASN A 1 216 ? -10.015 2.688 -6.989 1.00 82.12 216 ASN A CA 1
ATOM 1736 C C . ASN A 1 216 ? -8.813 3.269 -7.747 1.00 82.12 216 ASN A C 1
ATOM 1738 O O . ASN A 1 216 ? -8.185 2.547 -8.527 1.00 82.12 216 ASN A O 1
ATOM 1742 N N . GLY A 1 217 ? -8.475 4.543 -7.511 1.00 83.31 217 GLY A N 1
ATOM 1743 C CA . GLY A 1 217 ? -7.288 5.187 -8.061 1.00 83.31 217 GLY A CA 1
ATOM 1744 C C . GLY A 1 217 ? -6.007 4.389 -7.798 1.00 83.31 217 GLY A C 1
ATOM 1745 O O . GLY A 1 217 ? -5.813 3.814 -6.726 1.00 83.31 217 GLY A O 1
ATOM 1746 N N . PHE A 1 218 ? -5.109 4.353 -8.785 1.00 78.31 218 PHE A N 1
ATOM 1747 C CA . PHE A 1 218 ? -3.844 3.610 -8.692 1.00 78.31 218 PHE A CA 1
ATOM 1748 C C . PHE A 1 218 ? -2.920 4.123 -7.584 1.00 78.31 218 PHE A C 1
ATOM 1750 O O . PHE A 1 218 ? -2.118 3.367 -7.054 1.00 78.31 218 PHE A O 1
ATOM 1757 N N . ASN A 1 219 ? -3.051 5.394 -7.211 1.00 85.06 219 ASN A N 1
ATOM 1758 C CA . ASN A 1 219 ? -2.257 6.037 -6.170 1.00 85.06 219 ASN A CA 1
ATOM 1759 C C . ASN A 1 219 ? -2.819 5.827 -4.747 1.00 85.06 219 ASN A C 1
ATOM 1761 O O . ASN A 1 219 ? -2.253 6.363 -3.792 1.00 85.06 219 ASN A O 1
ATOM 1765 N N . SER A 1 220 ? -3.915 5.073 -4.596 1.00 89.75 220 SER A N 1
ATOM 1766 C CA . SER A 1 220 ? -4.550 4.766 -3.310 1.00 89.75 220 SER A CA 1
ATOM 1767 C C . SER A 1 220 ? -3.770 3.697 -2.542 1.00 89.75 220 SER A C 1
ATOM 1769 O O . SER A 1 220 ? -3.757 2.521 -2.912 1.00 89.75 220 SER A O 1
ATOM 1771 N N . ILE A 1 221 ? -3.159 4.079 -1.417 1.00 89.69 221 ILE A N 1
ATOM 1772 C CA . ILE A 1 221 ? -2.435 3.135 -0.545 1.00 89.69 221 ILE A CA 1
ATOM 1773 C C . ILE A 1 221 ? -3.415 2.157 0.114 1.00 89.69 221 ILE A C 1
ATOM 1775 O O . ILE A 1 221 ? -3.110 0.975 0.285 1.00 89.69 221 ILE A O 1
ATOM 1779 N N . ALA A 1 222 ? -4.613 2.628 0.472 1.00 92.31 222 ALA A N 1
ATOM 1780 C CA . ALA A 1 222 ? -5.628 1.790 1.097 1.00 92.31 222 ALA A CA 1
ATOM 1781 C C . ALA A 1 222 ? -6.090 0.646 0.199 1.00 92.31 222 ALA A C 1
ATOM 1783 O O . ALA A 1 222 ? -6.375 -0.423 0.726 1.00 92.31 222 ALA A O 1
ATOM 1784 N N . ARG A 1 223 ? -6.107 0.824 -1.129 1.00 89.75 223 ARG A N 1
ATOM 1785 C CA . ARG A 1 223 ? -6.466 -0.246 -2.073 1.00 89.75 223 ARG A CA 1
ATOM 1786 C C . ARG A 1 223 ? -5.548 -1.470 -1.953 1.00 89.75 223 ARG A C 1
ATOM 1788 O O . ARG A 1 223 ? -6.012 -2.587 -2.148 1.00 89.75 223 ARG A O 1
ATOM 1795 N N . ARG A 1 224 ? -4.266 -1.271 -1.621 1.00 88.12 224 ARG A N 1
ATOM 1796 C CA . ARG A 1 224 ? -3.271 -2.354 -1.460 1.00 88.12 224 ARG A CA 1
ATOM 1797 C C . ARG A 1 224 ? -3.270 -2.974 -0.063 1.00 88.12 224 ARG A C 1
ATOM 1799 O O . ARG A 1 224 ? -2.813 -4.102 0.107 1.00 88.12 224 ARG A O 1
ATOM 1806 N N . ALA A 1 225 ? -3.721 -2.226 0.941 1.00 92.56 225 ALA A N 1
ATOM 1807 C CA . ALA A 1 225 ? -3.715 -2.669 2.331 1.00 92.56 225 ALA A CA 1
ATOM 1808 C C . ALA A 1 225 ? -5.054 -3.294 2.748 1.00 92.56 225 ALA A C 1
ATOM 1810 O O . ALA A 1 225 ? -5.073 -4.285 3.472 1.00 92.56 225 ALA A O 1
ATOM 1811 N N . PHE A 1 226 ? -6.179 -2.735 2.308 1.00 95.38 226 PHE A N 1
ATOM 1812 C CA . PHE A 1 226 ? -7.492 -3.024 2.871 1.00 95.38 226 PHE A CA 1
ATOM 1813 C C . PHE A 1 226 ? -8.487 -3.545 1.846 1.00 95.38 226 PHE A C 1
ATOM 1815 O O . PHE A 1 226 ? -8.499 -3.128 0.689 1.00 95.38 226 PHE A O 1
ATOM 1822 N N . TYR A 1 227 ? -9.401 -4.378 2.331 1.00 95.31 227 TYR A N 1
ATOM 1823 C CA . TYR A 1 227 ? -10.605 -4.772 1.616 1.00 95.31 227 TYR A CA 1
ATOM 1824 C C . TYR A 1 227 ? -11.832 -4.106 2.230 1.00 95.31 227 TYR A C 1
ATOM 1826 O O . TYR A 1 227 ? -11.863 -3.752 3.411 1.00 95.31 227 TYR A O 1
ATOM 1834 N N . ILE A 1 228 ? -12.872 -3.947 1.415 1.00 96.00 228 ILE A N 1
ATOM 1835 C CA . ILE A 1 228 ? -14.170 -3.465 1.885 1.00 96.00 228 ILE A CA 1
ATOM 1836 C C . ILE A 1 228 ? -14.712 -4.447 2.929 1.00 96.00 228 ILE A C 1
ATOM 1838 O O . ILE A 1 228 ? -14.806 -5.648 2.678 1.00 96.00 228 ILE A O 1
ATOM 1842 N N . GLY A 1 229 ? -15.079 -3.922 4.097 1.00 96.00 229 GLY A N 1
ATOM 1843 C CA . GLY A 1 229 ? -15.535 -4.700 5.244 1.00 96.00 229 GLY A CA 1
ATOM 1844 C C . GLY A 1 229 ? -14.439 -5.116 6.227 1.00 96.00 229 GLY A C 1
ATOM 1845 O O . GLY A 1 229 ? -14.783 -5.609 7.301 1.00 96.00 229 GLY A O 1
ATOM 1846 N N . ASP A 1 230 ? -13.155 -4.883 5.926 1.00 97.31 230 ASP A N 1
ATOM 1847 C CA . ASP A 1 230 ? -12.087 -5.078 6.913 1.00 97.31 230 ASP A CA 1
ATOM 1848 C C . ASP A 1 230 ? -12.336 -4.172 8.128 1.00 97.31 230 ASP A C 1
ATOM 1850 O O . ASP A 1 230 ? -12.677 -2.993 7.987 1.00 97.31 230 ASP A O 1
ATOM 1854 N N . ALA A 1 231 ? -12.151 -4.709 9.332 1.00 96.81 231 ALA A N 1
ATOM 1855 C CA . ALA A 1 231 ? -12.250 -3.936 10.561 1.00 96.81 231 ALA A CA 1
ATOM 1856 C C . ALA A 1 231 ? -10.861 -3.537 11.068 1.00 96.81 231 ALA A C 1
ATOM 1858 O O . ALA A 1 231 ? -10.008 -4.395 11.290 1.00 96.81 231 ALA A O 1
ATOM 1859 N N . LEU A 1 232 ? -10.640 -2.243 11.287 1.00 97.00 232 LEU A N 1
ATOM 1860 C CA . LEU A 1 232 ? -9.400 -1.694 11.825 1.00 97.00 232 LEU A CA 1
ATOM 1861 C C . LEU A 1 232 ? -9.425 -1.843 13.345 1.00 97.00 232 LEU A C 1
ATOM 1863 O O . LEU A 1 232 ? -10.220 -1.193 14.023 1.00 97.00 232 LEU A O 1
ATOM 1867 N N . LEU A 1 233 ? -8.549 -2.692 13.876 1.00 96.31 233 LEU A N 1
ATOM 1868 C CA . LEU A 1 233 ? -8.463 -2.950 15.312 1.00 96.31 233 LEU A CA 1
ATOM 1869 C C . LEU A 1 233 ? -7.483 -1.991 15.991 1.00 96.31 233 LEU A C 1
ATOM 1871 O O . LEU A 1 233 ? -7.799 -1.417 17.033 1.00 96.31 233 LEU A O 1
ATOM 1875 N N . SER A 1 234 ? -6.309 -1.786 15.392 1.00 96.19 234 SER A N 1
ATOM 1876 C CA . SER A 1 234 ? -5.299 -0.852 15.895 1.00 96.19 234 SER A CA 1
ATOM 1877 C C . SER A 1 234 ? -4.426 -0.273 14.788 1.00 96.19 234 SER A C 1
ATOM 1879 O O . SER A 1 234 ? -4.267 -0.871 13.724 1.00 96.19 234 SER A O 1
ATOM 1881 N N . VAL A 1 235 ? -3.843 0.894 15.065 1.00 94.75 235 VAL A N 1
ATOM 1882 C CA . VAL A 1 235 ? -2.841 1.575 14.236 1.00 94.75 235 VAL A CA 1
ATOM 1883 C C . VAL A 1 235 ? -1.621 1.837 15.113 1.00 94.75 235 VAL A C 1
ATOM 1885 O O . VAL A 1 235 ? -1.751 2.466 16.160 1.00 94.75 235 VAL A O 1
ATOM 1888 N N . ASN A 1 236 ? -0.450 1.340 14.710 1.00 91.94 236 ASN A N 1
ATOM 1889 C CA . ASN A 1 236 ? 0.794 1.381 15.486 1.00 91.94 236 ASN A CA 1
ATOM 1890 C C . ASN A 1 236 ? 0.572 0.957 16.949 1.00 91.94 236 ASN A C 1
ATOM 1892 O O . ASN A 1 236 ? 0.908 1.684 17.878 1.00 91.94 236 ASN A O 1
ATOM 1896 N N . ASP A 1 237 ? -0.089 -0.192 17.127 1.00 91.38 237 ASP A N 1
ATOM 1897 C CA . ASP A 1 237 ? -0.435 -0.782 18.428 1.00 91.38 237 ASP A CA 1
ATOM 1898 C C . ASP A 1 237 ? -1.415 0.044 19.290 1.00 91.38 237 ASP A C 1
ATOM 1900 O O . ASP A 1 237 ? -1.785 -0.375 20.383 1.00 91.38 237 ASP A O 1
ATOM 1904 N N . THR A 1 238 ? -1.935 1.164 18.776 1.00 94.12 238 THR A N 1
ATOM 1905 C CA . THR A 1 238 ? -2.979 1.957 19.439 1.00 94.12 238 THR A CA 1
ATOM 1906 C C . THR A 1 238 ? -4.368 1.523 18.957 1.00 94.12 238 THR A C 1
ATOM 1908 O O . THR A 1 238 ? -4.640 1.597 17.752 1.00 94.12 238 THR A O 1
ATOM 1911 N N . PRO A 1 239 ? -5.272 1.070 19.846 1.00 95.50 239 PRO A N 1
ATOM 1912 C CA . PRO A 1 239 ? -6.599 0.608 19.450 1.00 95.50 239 PRO A CA 1
ATOM 1913 C C . PRO A 1 239 ? -7.448 1.738 18.856 1.00 95.50 239 PRO A C 1
ATOM 1915 O O . PRO A 1 239 ? -7.392 2.887 19.296 1.00 95.50 239 PRO A O 1
ATOM 1918 N N . CYS A 1 240 ? -8.250 1.394 17.851 1.00 93.62 240 CYS A N 1
ATOM 1919 C CA . CYS A 1 240 ? -9.100 2.330 17.119 1.00 93.62 240 CYS A CA 1
ATOM 1920 C C . CYS A 1 240 ? -10.576 2.036 17.385 1.00 93.62 240 CYS A C 1
ATOM 1922 O O . CYS A 1 240 ? -11.092 1.023 16.920 1.00 93.62 240 CYS A O 1
ATOM 1924 N N . THR A 1 241 ? -11.275 2.936 18.081 1.00 93.38 241 THR A N 1
ATOM 1925 C CA . THR A 1 241 ? -12.703 2.735 18.403 1.00 93.38 241 THR A CA 1
ATOM 1926 C C . THR A 1 241 ? -13.639 3.686 17.658 1.00 93.38 241 THR A C 1
ATOM 1928 O O . THR A 1 241 ? -14.805 3.370 17.408 1.00 93.38 241 THR A O 1
ATOM 1931 N N . SER A 1 242 ? -13.135 4.845 17.228 1.00 95.25 242 SER A N 1
ATOM 1932 C CA . SER A 1 242 ? -13.917 5.856 16.509 1.00 95.25 242 SER A CA 1
ATOM 1933 C C . SER A 1 242 ? -13.294 6.234 15.167 1.00 95.25 242 SER A C 1
ATOM 1935 O O . SER A 1 242 ? -12.078 6.187 14.989 1.00 95.25 242 SER A O 1
ATOM 1937 N N . THR A 1 243 ? -14.131 6.679 14.224 1.00 94.69 243 THR A N 1
ATOM 1938 C CA . THR A 1 243 ? -13.686 7.144 12.900 1.00 94.69 243 THR A CA 1
ATOM 1939 C C . THR A 1 243 ? -12.704 8.314 13.002 1.00 94.69 243 THR A C 1
ATOM 1941 O O . THR A 1 243 ? -11.680 8.319 12.322 1.00 94.69 243 THR A O 1
ATOM 1944 N N . LYS A 1 244 ? -12.979 9.288 13.883 1.00 94.38 244 LYS A N 1
ATOM 1945 C CA . LYS A 1 244 ? -12.116 10.463 14.083 1.00 94.38 244 LYS A CA 1
ATOM 1946 C C . LYS A 1 244 ? -10.746 10.059 14.627 1.00 94.38 244 LYS A C 1
ATOM 1948 O O . LYS A 1 244 ? -9.730 10.534 14.127 1.00 94.38 244 LYS A O 1
ATOM 1953 N N . GLN A 1 245 ? -10.720 9.163 15.615 1.00 95.44 245 GLN A N 1
ATOM 1954 C CA . GLN A 1 245 ? -9.478 8.649 16.185 1.00 95.44 245 GLN A CA 1
ATOM 1955 C C . GLN A 1 245 ? -8.689 7.839 15.155 1.00 95.44 245 GLN A C 1
ATOM 1957 O O . GLN A 1 245 ? -7.511 8.108 14.969 1.00 95.44 245 GLN A O 1
ATOM 1962 N N . ALA A 1 246 ? -9.330 6.907 14.446 1.00 95.12 246 ALA A N 1
ATOM 1963 C CA . ALA A 1 246 ? -8.670 6.087 13.434 1.00 95.12 246 ALA A CA 1
ATOM 1964 C C . ALA A 1 246 ? -8.082 6.939 12.301 1.00 95.12 246 ALA A C 1
ATOM 1966 O O . ALA A 1 246 ? -6.923 6.765 11.937 1.00 95.12 246 ALA A O 1
ATOM 1967 N N . SER A 1 247 ? -8.842 7.914 11.786 1.00 94.19 247 SER A N 1
ATOM 1968 C CA . SER A 1 247 ? -8.345 8.835 10.760 1.00 94.19 247 SER A CA 1
ATOM 1969 C C . SER A 1 247 ? -7.162 9.658 11.262 1.00 94.19 247 SER A C 1
ATOM 1971 O O . SER A 1 247 ? -6.206 9.848 10.516 1.00 94.19 247 SER A O 1
ATOM 1973 N N . LYS A 1 248 ? -7.214 10.145 12.508 1.00 93.75 248 LYS A N 1
ATOM 1974 C CA . LYS A 1 248 ? -6.106 10.888 13.110 1.00 93.75 248 LYS A CA 1
ATOM 1975 C C . LYS A 1 248 ? -4.874 9.998 13.271 1.00 93.75 248 LYS A C 1
ATOM 1977 O O . LYS A 1 248 ? -3.817 10.373 12.794 1.00 93.75 248 LYS A O 1
ATOM 1982 N N . LEU A 1 249 ? -5.019 8.805 13.849 1.00 93.81 249 LEU A N 1
ATOM 1983 C CA . LEU A 1 249 ? -3.916 7.863 14.053 1.00 93.81 249 LEU A CA 1
ATOM 1984 C C . LEU A 1 249 ? -3.262 7.436 12.737 1.00 93.81 249 LEU A C 1
ATOM 1986 O O . LEU A 1 249 ? -2.042 7.359 12.673 1.00 93.81 249 LEU A O 1
ATOM 1990 N N . LEU 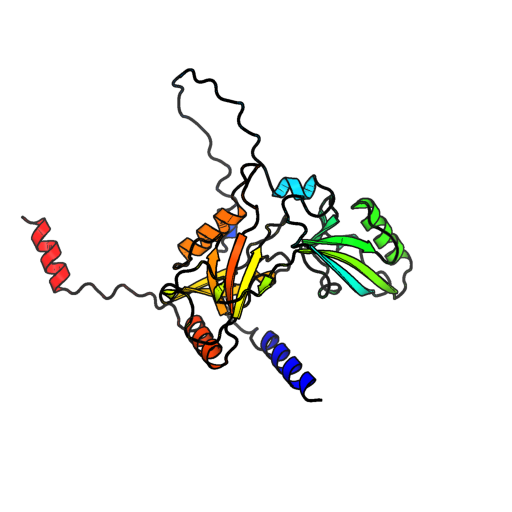A 1 250 ? -4.047 7.193 11.682 1.00 92.62 250 LEU A N 1
ATOM 1991 C CA . LEU A 1 250 ? -3.509 6.892 10.352 1.00 92.62 250 LEU A CA 1
ATOM 1992 C C . LEU A 1 250 ? -2.730 8.078 9.781 1.00 92.62 250 LEU A C 1
ATOM 1994 O O . LEU A 1 250 ? -1.623 7.899 9.284 1.00 92.62 250 LEU A O 1
ATOM 1998 N N . LEU A 1 251 ? -3.291 9.288 9.853 1.00 89.31 251 LEU A N 1
ATOM 1999 C CA . LEU A 1 251 ? -2.613 10.485 9.359 1.00 89.31 251 LEU A CA 1
ATOM 2000 C C . LEU A 1 251 ? -1.344 10.778 10.156 1.00 89.31 251 LEU A C 1
ATOM 2002 O O . LEU A 1 251 ? -0.324 11.067 9.546 1.00 89.31 251 LEU A O 1
ATOM 2006 N N . ASP A 1 252 ? -1.390 10.668 11.479 1.00 88.56 252 ASP A N 1
ATOM 2007 C CA . ASP A 1 252 ? -0.244 10.882 12.356 1.00 88.56 252 ASP A CA 1
ATOM 2008 C C . ASP A 1 252 ? 0.823 9.815 12.078 1.00 88.56 252 ASP A C 1
ATOM 2010 O O . ASP A 1 252 ? 1.964 10.157 11.806 1.00 88.56 252 ASP A O 1
ATOM 2014 N N . ALA A 1 253 ? 0.463 8.532 11.989 1.00 88.31 253 ALA A N 1
ATOM 2015 C CA . ALA A 1 253 ? 1.403 7.459 11.653 1.00 88.31 253 ALA A CA 1
ATOM 2016 C C . ALA A 1 253 ? 2.098 7.648 10.291 1.00 88.31 253 ALA A C 1
ATOM 2018 O O . ALA A 1 253 ? 3.247 7.246 10.130 1.00 88.31 253 ALA A O 1
ATOM 2019 N N . LEU A 1 254 ? 1.415 8.250 9.313 1.00 84.12 254 LEU A N 1
ATOM 2020 C CA . LEU A 1 254 ? 1.975 8.512 7.983 1.00 84.12 254 LEU A CA 1
ATOM 2021 C C . LEU A 1 254 ? 2.724 9.851 7.900 1.00 84.12 254 LEU A C 1
ATOM 2023 O O . LEU A 1 254 ? 3.619 9.995 7.069 1.00 84.12 254 LEU A O 1
ATOM 2027 N N . LYS A 1 255 ? 2.360 10.839 8.727 1.00 79.00 255 LYS A N 1
ATOM 2028 C CA . LYS A 1 255 ? 2.961 12.183 8.741 1.00 79.00 255 LYS A CA 1
ATOM 2029 C C . LYS A 1 255 ? 4.115 12.325 9.717 1.00 79.00 255 LYS A C 1
ATOM 2031 O O . LYS A 1 255 ? 4.931 13.223 9.511 1.00 79.00 255 LYS A O 1
ATOM 2036 N N . THR A 1 256 ? 4.162 11.524 10.781 1.00 66.25 256 THR A N 1
ATOM 2037 C CA . THR A 1 256 ? 5.195 11.638 11.809 1.00 66.25 256 THR A CA 1
ATOM 2038 C C . THR A 1 256 ? 6.550 11.436 11.151 1.00 66.25 256 THR A C 1
ATOM 2040 O O . THR A 1 256 ? 6.947 10.334 10.778 1.00 66.25 256 THR A O 1
ATOM 2043 N N . LYS A 1 257 ? 7.246 12.561 10.979 1.00 56.72 257 LYS A N 1
ATOM 2044 C CA . LYS A 1 257 ? 8.637 12.637 10.564 1.00 56.72 257 LYS A CA 1
ATOM 2045 C C . LYS A 1 257 ? 9.439 11.940 11.652 1.00 56.72 257 LYS A C 1
ATOM 2047 O O . LYS A 1 257 ? 9.552 12.472 12.754 1.00 56.72 257 LYS A O 1
ATOM 2052 N N . GLY A 1 258 ? 9.900 10.726 11.367 1.00 50.12 258 GLY A N 1
ATOM 2053 C CA . GLY A 1 258 ? 10.637 9.928 12.337 1.00 50.12 258 GLY A CA 1
ATOM 2054 C C . GLY A 1 258 ? 11.775 10.741 12.952 1.00 50.12 258 GLY A C 1
ATOM 2055 O O . GLY A 1 258 ? 12.575 11.352 12.240 1.00 50.12 258 GLY A O 1
ATOM 2056 N N . ILE A 1 259 ? 11.858 10.744 14.281 1.00 46.44 259 ILE A N 1
ATOM 2057 C CA . ILE A 1 259 ? 13.134 10.985 14.949 1.00 46.44 259 ILE A CA 1
ATOM 2058 C C . ILE A 1 259 ? 14.017 9.815 14.511 1.00 46.44 259 ILE A C 1
ATOM 2060 O O . ILE A 1 259 ? 13.581 8.670 14.613 1.00 46.44 259 ILE A O 1
ATOM 2064 N N . LYS A 1 260 ? 15.201 10.125 13.968 1.00 45.56 260 LYS A N 1
ATOM 2065 C CA . LYS A 1 260 ? 16.127 9.243 13.224 1.00 45.56 260 LYS A CA 1
ATOM 2066 C C . LYS A 1 260 ? 16.307 7.800 13.729 1.00 45.56 260 LYS A C 1
ATOM 2068 O O . LYS A 1 260 ? 16.741 6.971 12.939 1.00 45.56 260 LYS A O 1
ATOM 2073 N N . ASP A 1 261 ? 15.964 7.488 14.974 1.00 42.66 261 ASP A N 1
ATOM 2074 C CA . ASP A 1 261 ? 16.343 6.228 15.609 1.00 42.66 261 ASP A CA 1
ATOM 2075 C C . ASP A 1 261 ? 15.191 5.223 15.774 1.00 42.66 261 ASP A C 1
ATOM 2077 O O . ASP A 1 261 ? 15.437 4.021 15.777 1.00 42.66 261 ASP A O 1
ATOM 2081 N N . LEU A 1 262 ? 13.924 5.645 15.837 1.00 41.25 262 LEU A N 1
ATOM 2082 C CA . LEU A 1 262 ? 12.791 4.716 15.936 1.00 41.25 262 LEU A CA 1
ATOM 2083 C C . LEU A 1 262 ? 11.505 5.381 15.435 1.00 41.25 262 LEU A C 1
ATOM 2085 O O . LEU A 1 262 ? 11.162 6.467 15.883 1.00 41.25 262 LEU A O 1
ATOM 2089 N N . MET A 1 263 ? 10.742 4.657 14.608 1.00 45.09 263 MET A N 1
ATOM 2090 C CA . MET A 1 263 ? 9.388 4.975 14.105 1.00 45.09 263 MET A CA 1
ATOM 2091 C C . MET A 1 263 ? 9.332 5.569 12.683 1.00 45.09 263 MET A C 1
ATOM 2093 O O . MET A 1 263 ? 9.032 6.733 12.453 1.00 45.09 263 MET A O 1
ATOM 2097 N N . ALA A 1 264 ? 9.592 4.688 11.714 1.00 50.56 264 ALA A N 1
ATOM 2098 C CA . ALA A 1 264 ? 8.605 4.261 10.721 1.00 50.56 264 ALA A CA 1
ATOM 2099 C C . ALA A 1 264 ? 7.691 5.349 10.117 1.00 50.56 264 ALA A C 1
ATOM 2101 O O . ALA A 1 264 ? 6.615 5.617 10.643 1.00 50.56 264 ALA A O 1
ATOM 2102 N N . VAL A 1 265 ? 8.020 5.804 8.902 1.00 67.50 265 VAL A N 1
ATOM 2103 C CA . VAL A 1 265 ? 7.049 6.430 7.977 1.00 67.50 265 VAL A CA 1
ATOM 2104 C C . VAL A 1 265 ? 6.242 5.334 7.284 1.00 67.50 265 VAL A C 1
ATOM 2106 O O . VAL A 1 265 ? 6.230 5.156 6.067 1.00 67.50 265 VAL A O 1
ATOM 2109 N N . GLN A 1 266 ? 5.638 4.510 8.127 1.00 82.25 266 GLN A N 1
ATOM 2110 C CA . GLN A 1 266 ? 4.768 3.419 7.750 1.00 82.25 266 GLN A CA 1
ATOM 2111 C C . GLN A 1 266 ? 3.712 3.278 8.841 1.00 82.25 266 GLN A C 1
ATOM 2113 O O . GLN A 1 266 ? 4.035 3.226 10.030 1.00 82.25 266 GLN A O 1
ATOM 2118 N N . ALA A 1 267 ? 2.448 3.187 8.444 1.00 90.06 267 ALA A N 1
ATOM 2119 C CA . ALA A 1 267 ? 1.383 2.854 9.376 1.00 90.06 267 ALA A CA 1
ATOM 2120 C C . ALA A 1 267 ? 1.243 1.332 9.429 1.00 90.06 267 ALA A C 1
ATOM 2122 O O . ALA A 1 267 ? 1.000 0.685 8.409 1.00 90.06 267 ALA A O 1
ATOM 2123 N N . ARG A 1 268 ? 1.405 0.756 10.622 1.00 92.75 268 ARG A N 1
ATOM 2124 C CA . ARG A 1 268 ? 1.141 -0.661 10.875 1.00 92.75 268 ARG A CA 1
ATOM 2125 C C . ARG A 1 268 ? -0.276 -0.791 11.393 1.00 92.75 268 ARG A C 1
ATOM 2127 O O . ARG A 1 268 ? -0.573 -0.313 12.483 1.00 92.75 268 ARG A O 1
ATOM 2134 N N . VAL A 1 269 ? -1.143 -1.427 10.626 1.00 95.81 269 VAL A N 1
ATOM 2135 C CA . VAL A 1 269 ? -2.562 -1.544 10.954 1.00 95.81 269 VAL A CA 1
ATOM 2136 C C . VAL A 1 269 ? -2.895 -3.005 11.161 1.00 95.81 269 VAL A C 1
ATOM 2138 O O . VAL A 1 269 ? -2.651 -3.826 10.280 1.00 95.81 269 VAL A O 1
ATOM 2141 N N . ILE A 1 270 ? -3.448 -3.341 12.320 1.00 96.88 270 ILE A N 1
ATOM 2142 C CA . ILE A 1 270 ? -4.007 -4.672 12.538 1.00 96.88 270 ILE A CA 1
ATOM 2143 C C . ILE A 1 270 ? -5.449 -4.642 12.061 1.00 96.88 270 ILE A C 1
ATOM 2145 O O . ILE A 1 270 ? -6.257 -3.849 12.556 1.00 96.88 270 ILE A O 1
ATOM 2149 N N . VAL A 1 271 ? -5.762 -5.512 11.108 1.00 97.25 271 VAL A N 1
ATOM 2150 C CA . VAL A 1 271 ? -7.107 -5.654 10.565 1.00 97.25 271 VAL A CA 1
ATOM 2151 C C . VAL A 1 271 ? -7.669 -7.034 10.832 1.00 97.25 271 VAL A C 1
ATOM 2153 O O . VAL A 1 271 ? -6.954 -8.036 10.853 1.00 97.25 271 VAL A O 1
ATOM 2156 N N . GLU A 1 272 ? -8.978 -7.068 11.015 1.00 96.44 272 GLU A N 1
ATOM 2157 C CA . GLU A 1 272 ? -9.767 -8.286 11.048 1.0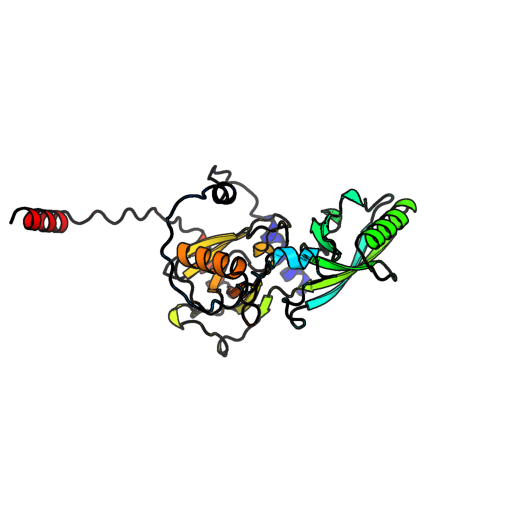0 96.44 272 GLU A CA 1
ATOM 2158 C C . GLU A 1 272 ? -10.579 -8.390 9.759 1.00 96.44 272 GLU A C 1
ATOM 2160 O O . GLU A 1 272 ? -11.328 -7.473 9.416 1.00 96.44 272 GLU A O 1
ATOM 2165 N N . ARG A 1 273 ? -10.439 -9.519 9.065 1.00 96.62 273 ARG A N 1
ATOM 2166 C CA . ARG A 1 273 ? -11.131 -9.809 7.814 1.00 96.62 273 ARG A CA 1
ATOM 2167 C C . ARG A 1 273 ? -12.203 -10.880 8.030 1.00 96.62 273 ARG A C 1
ATOM 2169 O O . ARG A 1 273 ? -11.884 -11.970 8.516 1.00 96.62 273 ARG A O 1
ATOM 2176 N N . PRO A 1 274 ? -13.468 -10.616 7.660 1.00 95.56 274 PRO A N 1
ATOM 2177 C CA . PRO A 1 274 ? -14.519 -11.619 7.747 1.00 95.56 274 PRO A CA 1
ATOM 2178 C C . PRO A 1 274 ? -14.319 -12.689 6.664 1.00 95.56 274 PRO A C 1
ATOM 2180 O O . PRO A 1 274 ? -14.298 -12.380 5.475 1.00 95.56 274 PRO A O 1
ATOM 2183 N N . VAL A 1 275 ? -14.200 -13.954 7.074 1.00 94.06 275 VAL A N 1
ATOM 2184 C CA . VAL A 1 275 ? -14.049 -15.101 6.152 1.00 94.06 275 VAL A CA 1
ATOM 2185 C C . VAL A 1 275 ? -15.266 -16.018 6.200 1.00 94.06 275 VAL A C 1
ATOM 2187 O O . VAL A 1 275 ? -15.724 -16.515 5.174 1.00 94.06 275 VAL A O 1
ATOM 2190 N N . ASN A 1 276 ? -15.839 -16.207 7.388 1.00 94.31 276 ASN A N 1
ATOM 2191 C CA . ASN A 1 276 ? -17.054 -16.993 7.557 1.00 94.31 276 ASN A CA 1
ATOM 2192 C C . ASN A 1 276 ? -18.276 -16.259 6.949 1.00 94.31 276 ASN A C 1
ATOM 2194 O O . ASN A 1 276 ? -18.466 -15.077 7.255 1.00 94.31 276 ASN A O 1
ATOM 2198 N N . PRO A 1 277 ? -19.152 -16.933 6.173 1.00 93.69 277 PRO A N 1
ATOM 2199 C CA . PRO A 1 277 ? -20.389 -16.349 5.645 1.00 93.69 277 PRO A CA 1
ATOM 2200 C C . PRO A 1 277 ? -21.241 -15.601 6.679 1.00 93.69 277 PRO A C 1
ATOM 2202 O O . PRO A 1 277 ? -21.772 -14.532 6.377 1.00 93.69 277 PRO A O 1
ATOM 2205 N N . ALA A 1 278 ? -21.327 -16.108 7.914 1.00 92.88 278 ALA A N 1
ATOM 2206 C CA . ALA A 1 278 ? -22.057 -15.440 8.991 1.00 92.88 278 ALA A CA 1
ATOM 2207 C C . ALA A 1 278 ? -21.417 -14.094 9.381 1.00 92.88 278 ALA A C 1
ATOM 2209 O O . ALA A 1 278 ? -22.118 -13.096 9.550 1.00 92.88 278 ALA A O 1
ATOM 2210 N N . ALA A 1 279 ? -20.083 -14.044 9.462 1.00 93.12 279 ALA A N 1
ATOM 2211 C CA . ALA A 1 279 ? -19.345 -12.813 9.740 1.00 93.12 279 ALA A CA 1
ATOM 2212 C C . ALA A 1 279 ? -19.481 -11.810 8.585 1.00 93.12 279 ALA A C 1
ATOM 2214 O O . ALA A 1 279 ? -19.707 -10.623 8.814 1.00 93.12 279 ALA A O 1
ATOM 2215 N N . ILE A 1 280 ? -19.430 -12.293 7.340 1.00 94.44 280 ILE A N 1
ATOM 2216 C CA . ILE A 1 280 ? -19.627 -11.468 6.143 1.00 94.44 280 ILE A CA 1
ATOM 2217 C C . ILE A 1 280 ? -21.026 -10.843 6.140 1.00 94.44 280 ILE A C 1
ATOM 2219 O O . ILE A 1 280 ? -21.157 -9.650 5.869 1.00 94.44 280 ILE A O 1
ATOM 2223 N N . ALA A 1 281 ? -22.072 -11.611 6.458 1.00 94.25 281 ALA A N 1
ATOM 2224 C CA . ALA A 1 281 ? -23.443 -11.102 6.522 1.00 94.25 281 ALA A CA 1
ATOM 2225 C C . ALA A 1 281 ? -23.591 -9.976 7.559 1.00 94.25 281 ALA A C 1
ATOM 2227 O O . ALA A 1 281 ? -24.227 -8.958 7.284 1.00 94.25 281 ALA A O 1
ATOM 2228 N N . ILE A 1 282 ? -22.945 -10.121 8.718 1.00 92.56 282 ILE A N 1
ATOM 2229 C CA . ILE A 1 282 ? -22.953 -9.104 9.774 1.00 92.56 282 ILE A CA 1
ATOM 2230 C C . ILE A 1 282 ? -22.213 -7.848 9.329 1.00 92.56 282 ILE A C 1
ATOM 2232 O O . ILE A 1 282 ? -22.755 -6.753 9.455 1.00 92.56 282 ILE A O 1
ATOM 2236 N N . VAL A 1 283 ? -21.014 -7.985 8.758 1.00 94.00 283 VAL A N 1
ATOM 2237 C CA . VAL A 1 283 ? -20.255 -6.837 8.245 1.00 94.00 283 VAL A CA 1
ATOM 2238 C C . VAL A 1 283 ? -21.039 -6.117 7.148 1.00 94.00 283 VAL A C 1
ATOM 2240 O O . VAL A 1 283 ? -21.146 -4.895 7.184 1.00 94.00 283 VAL A O 1
ATOM 2243 N N . LYS A 1 284 ? -21.681 -6.844 6.226 1.00 94.00 284 LYS A N 1
ATOM 2244 C CA . LYS A 1 284 ? -22.573 -6.245 5.221 1.00 94.00 284 LYS A CA 1
ATOM 2245 C C . LYS A 1 284 ? -23.703 -5.456 5.871 1.00 94.00 284 LYS A C 1
ATOM 2247 O O . LYS A 1 284 ? -23.905 -4.298 5.514 1.00 94.00 284 LYS A O 1
ATOM 2252 N N . ALA A 1 285 ? -24.406 -6.041 6.841 1.00 92.69 285 ALA A N 1
ATOM 2253 C CA . ALA A 1 285 ? -25.468 -5.346 7.564 1.00 92.69 285 ALA A CA 1
ATOM 2254 C C . ALA A 1 285 ? -24.945 -4.058 8.223 1.00 92.69 285 ALA A C 1
ATOM 2256 O O . ALA A 1 285 ? -25.547 -2.999 8.063 1.00 92.69 285 ALA A O 1
ATOM 2257 N N . VAL A 1 286 ? -23.779 -4.118 8.871 1.00 91.56 286 VAL A N 1
ATOM 2258 C CA . VAL A 1 286 ? -23.108 -2.964 9.490 1.00 91.56 286 VAL A CA 1
ATOM 2259 C C . VAL A 1 286 ? -22.756 -1.880 8.466 1.00 91.56 286 VAL A C 1
ATOM 2261 O O . VAL A 1 286 ? -22.934 -0.689 8.741 1.00 91.56 286 VAL A O 1
ATOM 2264 N N . LEU A 1 287 ? -22.279 -2.256 7.278 1.00 92.06 287 LEU A N 1
ATOM 2265 C CA . LEU A 1 287 ? -21.967 -1.308 6.207 1.00 92.06 287 LEU A CA 1
ATOM 2266 C C . LEU A 1 287 ? -23.237 -0.634 5.663 1.00 92.06 287 LEU A C 1
ATOM 2268 O O . LEU A 1 287 ? -23.248 0.592 5.533 1.00 92.06 287 LEU A O 1
ATOM 2272 N N . TYR A 1 288 ? -24.314 -1.400 5.443 1.00 91.38 288 TYR A N 1
ATOM 2273 C CA . TYR A 1 288 ? -25.592 -0.903 4.914 1.00 91.38 288 TYR A CA 1
ATOM 2274 C C . TYR A 1 288 ? -26.441 -0.122 5.908 1.00 91.38 288 TYR A C 1
ATOM 2276 O O . TYR A 1 288 ? -27.262 0.690 5.477 1.00 91.38 288 TYR A O 1
ATOM 2284 N N . MET A 1 289 ? -26.271 -0.343 7.215 1.00 87.12 289 MET A N 1
ATOM 2285 C CA . MET A 1 289 ? -26.935 0.472 8.229 1.00 87.12 289 MET A CA 1
ATOM 2286 C C . MET A 1 289 ? -26.636 1.927 7.909 1.00 87.12 289 MET A C 1
ATOM 2288 O O . MET A 1 289 ? -25.491 2.353 8.002 1.00 87.12 289 MET A O 1
ATOM 2292 N N . LYS A 1 290 ? -27.623 2.728 7.512 1.00 78.62 290 LYS A N 1
ATOM 2293 C CA . LYS A 1 290 ? -27.380 4.167 7.479 1.00 78.62 290 LYS A CA 1
ATOM 2294 C C . LYS A 1 290 ? -26.975 4.520 8.898 1.00 78.62 290 LYS A C 1
ATOM 2296 O O . LYS A 1 290 ? -27.633 4.076 9.841 1.00 78.62 290 LYS A O 1
ATOM 2301 N N . THR A 1 291 ? -25.873 5.247 9.060 1.00 65.69 291 THR A N 1
ATOM 2302 C CA . THR A 1 291 ? -25.698 6.012 10.285 1.00 65.69 291 THR A CA 1
ATOM 2303 C C . THR A 1 291 ? -26.902 6.931 10.247 1.00 65.69 291 THR A C 1
ATOM 2305 O O . THR A 1 291 ? -26.895 7.938 9.540 1.00 65.69 291 THR A O 1
ATOM 2308 N N . ALA A 1 292 ? -28.015 6.499 10.850 1.00 55.50 292 ALA A N 1
ATOM 2309 C CA . ALA A 1 292 ? -29.074 7.411 11.178 1.00 55.50 292 ALA A CA 1
ATOM 2310 C C . ALA A 1 292 ? -28.311 8.548 11.837 1.00 55.50 292 ALA A C 1
ATOM 2312 O O . ALA A 1 292 ? -27.424 8.288 12.662 1.00 55.50 292 ALA A O 1
ATOM 2313 N N . ASN A 1 293 ? -28.549 9.781 11.396 1.00 51.41 293 ASN A N 1
ATOM 2314 C CA . ASN A 1 293 ? -28.291 10.883 12.294 1.00 51.41 293 ASN A CA 1
ATOM 2315 C C . ASN A 1 293 ? -29.050 10.455 13.541 1.00 51.41 293 ASN A C 1
ATOM 2317 O O . ASN A 1 293 ? -30.282 10.475 13.545 1.00 51.41 293 ASN A O 1
ATOM 2321 N N . VAL A 1 294 ? -28.328 9.913 14.520 1.00 51.62 294 VAL A N 1
ATOM 2322 C CA . VAL A 1 294 ? -28.810 9.803 15.872 1.00 51.62 294 VAL A CA 1
ATOM 2323 C C . VAL A 1 294 ? -28.913 11.276 16.201 1.00 51.62 294 VAL A C 1
ATOM 2325 O O . VAL A 1 294 ? -27.947 11.905 16.613 1.00 51.62 294 VAL A O 1
ATOM 2328 N N . MET A 1 295 ? -30.043 11.882 15.817 1.00 49.09 295 MET A N 1
ATOM 2329 C CA . MET A 1 295 ? -30.574 12.972 16.589 1.00 49.09 295 MET A CA 1
ATOM 2330 C C . MET A 1 295 ? -30.527 12.393 17.979 1.00 49.09 295 MET A C 1
ATOM 2332 O O . MET A 1 295 ? -31.158 11.354 18.211 1.00 49.09 295 MET A O 1
ATOM 2336 N N . ASP A 1 296 ? -29.667 12.966 18.817 1.00 58.06 296 ASP A N 1
ATOM 2337 C CA . ASP A 1 296 ? -29.648 12.613 20.220 1.00 58.06 296 ASP A CA 1
ATOM 2338 C C . ASP A 1 296 ? -31.114 12.519 20.638 1.00 58.06 296 ASP A C 1
ATOM 2340 O O . ASP A 1 296 ? -31.883 13.441 20.312 1.00 58.06 296 ASP A O 1
ATOM 2344 N N . PRO A 1 297 ? -31.552 11.365 21.180 1.00 65.75 297 PRO A N 1
ATOM 2345 C CA . PRO A 1 297 ? -32.940 11.207 21.567 1.00 65.75 297 PRO A CA 1
ATOM 2346 C C . PRO A 1 297 ? -33.301 12.448 22.368 1.00 65.75 297 PRO A C 1
ATOM 2348 O O . PRO A 1 297 ? -32.552 12.820 23.276 1.00 65.75 297 PRO A O 1
ATOM 2351 N N . LYS A 1 298 ? -34.362 13.146 21.932 1.00 73.56 298 LYS A N 1
ATOM 2352 C CA . LYS A 1 298 ? -34.753 14.438 22.500 1.00 73.56 298 LYS A CA 1
ATOM 2353 C C . LYS A 1 298 ? -34.676 14.297 24.015 1.00 73.56 298 LYS A C 1
ATOM 2355 O O . LYS A 1 298 ? -35.296 13.379 24.556 1.00 73.56 298 LYS A O 1
ATOM 2360 N N . MET A 1 299 ? -33.874 15.149 24.658 1.00 84.00 299 MET A N 1
ATOM 2361 C CA . MET A 1 299 ? -33.740 15.121 26.109 1.00 84.00 299 MET A CA 1
ATOM 2362 C C . MET A 1 299 ? -35.156 15.126 26.703 1.00 84.00 299 MET A C 1
ATOM 2364 O O . MET A 1 299 ? -35.952 15.981 26.298 1.00 84.00 299 MET A O 1
ATOM 2368 N N . PRO A 1 300 ? -35.496 14.154 27.566 1.00 89.62 300 PRO A N 1
ATOM 2369 C CA . PRO A 1 300 ? -36.809 14.087 28.187 1.00 89.62 300 PRO A CA 1
ATOM 2370 C C . PRO A 1 300 ? -37.185 15.433 28.822 1.00 89.62 300 PRO A C 1
ATOM 2372 O O . PRO A 1 300 ? -36.334 16.113 29.402 1.00 89.62 300 PRO A O 1
ATOM 2375 N N . ASP A 1 301 ? -38.441 15.858 28.648 1.00 90.25 301 ASP A N 1
ATOM 2376 C CA . ASP A 1 301 ? -38.871 17.213 29.025 1.00 90.25 301 ASP A CA 1
ATOM 2377 C C . ASP A 1 301 ? -38.735 17.464 30.545 1.00 90.25 301 ASP A C 1
ATOM 2379 O O . ASP A 1 301 ? -38.521 18.600 30.969 1.00 90.25 301 ASP A O 1
ATOM 2383 N N . ASP A 1 302 ? -38.782 16.407 31.359 1.00 89.88 302 ASP A N 1
ATOM 2384 C CA . ASP A 1 302 ? -38.525 16.414 32.803 1.00 89.88 302 ASP A CA 1
ATOM 2385 C C . ASP A 1 302 ? -37.062 16.744 33.141 1.00 89.88 302 ASP A C 1
ATOM 2387 O O . ASP A 1 302 ? -36.804 17.592 33.996 1.00 89.88 302 ASP A O 1
ATOM 2391 N N . VAL A 1 303 ? -36.096 16.159 32.430 1.00 87.81 303 VAL A N 1
ATOM 2392 C CA . VAL A 1 303 ? -34.665 16.466 32.603 1.00 87.81 303 VAL A CA 1
ATOM 2393 C C . VAL A 1 303 ? -34.373 17.913 32.196 1.00 87.81 303 VAL A C 1
ATOM 2395 O O . VAL A 1 303 ? -33.665 18.626 32.907 1.00 87.81 303 VAL A O 1
ATOM 2398 N N . VAL A 1 304 ? -34.981 18.389 31.103 1.00 88.69 304 VAL A N 1
ATOM 2399 C CA . VAL A 1 304 ? -34.868 19.794 30.672 1.00 88.69 304 VAL A CA 1
ATOM 2400 C C . VAL A 1 304 ? -35.456 20.745 31.720 1.00 88.69 304 VAL A C 1
ATOM 2402 O O . VAL A 1 304 ? -34.879 21.803 31.978 1.00 88.69 304 VAL A O 1
ATOM 2405 N N . ALA A 1 305 ? -36.590 20.388 32.332 1.00 88.00 305 ALA A N 1
ATOM 2406 C CA . ALA A 1 305 ? -37.215 21.186 33.384 1.00 88.00 305 ALA A CA 1
ATOM 2407 C C . ALA A 1 305 ? -36.334 21.275 34.641 1.00 88.00 305 ALA A C 1
ATOM 2409 O O . ALA A 1 305 ? -36.184 22.363 35.196 1.00 88.00 305 ALA A O 1
ATOM 2410 N N . ILE A 1 306 ? -35.701 20.169 35.045 1.00 88.00 306 ILE A N 1
ATOM 2411 C CA . ILE A 1 306 ? -34.773 20.135 36.185 1.00 88.00 306 ILE A CA 1
ATOM 2412 C C . ILE A 1 306 ? -33.539 21.002 35.911 1.00 88.00 306 ILE A C 1
ATOM 2414 O O . ILE A 1 306 ? -33.176 21.822 36.752 1.00 88.00 306 ILE A O 1
ATOM 2418 N N . CYS A 1 307 ? -32.923 20.892 34.728 1.00 80.62 307 CYS A N 1
ATOM 2419 C CA . CYS A 1 307 ? -31.750 21.700 34.377 1.00 80.62 307 CYS A CA 1
ATOM 2420 C C . CYS A 1 307 ? -32.043 23.211 34.385 1.00 80.62 307 CYS A C 1
ATOM 2422 O O . CYS A 1 307 ? -31.216 23.984 34.856 1.00 80.62 307 CYS A O 1
ATOM 2424 N N . LYS A 1 308 ? -33.232 23.635 33.936 1.00 81.88 308 LYS A N 1
ATOM 2425 C CA . LYS A 1 308 ? -33.652 25.052 33.961 1.00 81.88 308 LYS A CA 1
ATOM 2426 C C . LYS A 1 308 ? -33.979 25.577 35.361 1.00 81.88 308 LYS A C 1
ATOM 2428 O O . LYS A 1 308 ? -33.933 26.784 35.590 1.00 81.88 308 LYS A O 1
ATOM 2433 N N . PHE A 1 309 ? -34.342 24.692 36.287 1.00 73.50 309 PHE A N 1
ATOM 2434 C CA . PHE A 1 309 ? -34.645 25.071 37.667 1.00 73.50 309 PHE A CA 1
ATOM 2435 C C . PHE A 1 309 ? -33.380 25.442 38.450 1.00 73.50 309 PHE A C 1
ATOM 2437 O O . PHE A 1 309 ? -33.426 26.323 39.301 1.00 73.50 309 PHE A O 1
ATOM 2444 N N . VAL A 1 310 ? -32.251 24.802 38.133 1.00 65.00 310 VAL A N 1
ATOM 2445 C CA . VAL A 1 310 ? -30.963 25.024 38.809 1.00 65.00 310 VAL A CA 1
ATOM 2446 C C . VAL A 1 310 ? -30.314 26.358 38.413 1.00 65.00 310 VAL A C 1
ATOM 2448 O O . VAL A 1 310 ? -29.561 26.911 39.198 1.00 65.00 310 VAL A O 1
ATOM 2451 N N . GLU A 1 311 ? -30.627 26.916 37.240 1.00 55.66 311 GLU A N 1
ATOM 2452 C CA . GLU A 1 311 ? -30.084 28.216 36.799 1.00 55.66 311 GLU A CA 1
ATOM 2453 C C . GLU A 1 311 ? -30.772 29.436 37.438 1.00 55.66 311 GLU A C 1
ATOM 2455 O O . GLU A 1 311 ? -30.287 30.555 37.292 1.00 55.66 311 GLU A O 1
ATOM 2460 N N . ASN A 1 312 ? -31.899 29.242 38.131 1.00 54.56 312 ASN A N 1
ATOM 2461 C CA . ASN A 1 312 ? -32.690 30.324 38.733 1.00 54.56 312 ASN A CA 1
ATOM 2462 C C . ASN A 1 312 ? -32.631 30.345 40.273 1.00 54.56 312 ASN A C 1
ATOM 2464 O O . ASN A 1 312 ? -33.459 31.004 40.906 1.00 54.56 312 ASN A O 1
ATOM 2468 N N . VAL A 1 313 ? -31.673 29.627 40.865 1.00 50.28 313 VAL A N 1
ATOM 2469 C CA . VAL A 1 313 ? -31.353 29.629 42.304 1.00 50.28 313 VAL A CA 1
ATOM 2470 C C . VAL A 1 313 ? -29.918 30.100 42.478 1.00 50.28 313 VAL A C 1
ATOM 2472 O O . VAL A 1 313 ? -29.695 30.942 43.374 1.00 50.28 313 VAL A O 1
#